Protein AF-A0A7L9BYQ8-F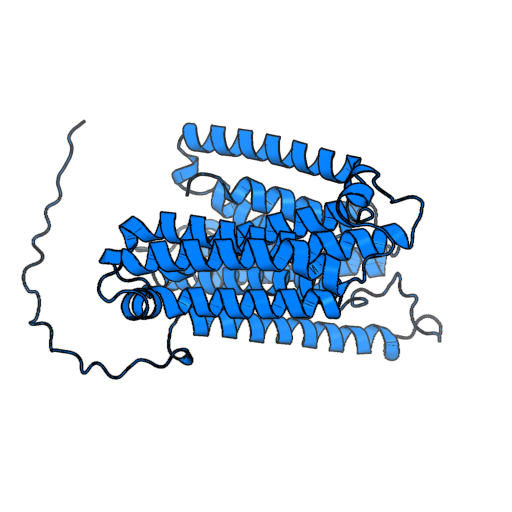1 (afdb_monomer_lite)

pLDDT: mean 87.86, std 13.04, range [32.09, 98.5]

Foldseek 3Di:
DDDDDDDDDPPDDDPPDPPPCPPPDLCNDPLQVLLVVLLVVLVVQLVVLVVLQCCQQPVDDDVNDGDDCLLRLSNDSLLNLLLLLVLLLLVVLVVCLCPPPVVVDPVLVVLLVVLLVVLVVLVVVCVVCPHPVDPVSVVVLLLLVVLLLLVVSLVLCVVSVLADPVCVVCSVVVSVLVSVLLSQLVCLQVLLVQCVVVVVPVVNDDPVSCVLPPPPDDSVRSSCVRNVVSVVVSVVVQQVVQVVAVVRPVRVCSRCVNSVVVSVVLVVLVVVCVVVDPSSSSSVSSSSSSSVLVSQLVVLVVDADPDPQDDLVSCLRRHNVNVCCSSVVSSVVLSVLSSCLRNVQRPNSVPSCCSSNSSVSSSSSSSSSSSVPSDD

Sequence (376 aa):
MTTASIHSPLSGTPAADAASDSPTSLWQIRTVRCWLRSIAWTLGAIGVCLIFYAIDKWWIPFDGETRPTDFRMFKNPTTVPMRIMGIPHFVIAILFLVTSRRMSQWKNRLAFIGLCGASVGLCLLWRRVGGNQNAFAVFLFYFYFLFHGFRDDAYFYKTYGDMPPEAAASHGRVMGVLQGLLLGLLASLFWPAATQISQKRYEIVDPILANFFPADWPFVMRLMSLFLPMMAVALYVLHRMARRVPGGWTGFWRVHRPILAVYLFSLGVVVLALFGGSGAFDIWVLTHFVAWYFFALFLIDRCPPKSPPQGLWAWLRTTRPGFMTLHLGMAAVVAVLMAISVYGFGKSATVLDVVVGKDSFFYWTIVHVTLSFVPR

Structure (mmCIF, N/CA/C/O backbone):
data_AF-A0A7L9BYQ8-F1
#
_entry.id   AF-A0A7L9BYQ8-F1
#
loop_
_atom_site.group_PDB
_atom_site.id
_atom_site.type_symbol
_atom_site.label_atom_id
_atom_site.label_alt_id
_atom_site.label_comp_id
_atom_site.label_asym_id
_atom_site.label_entity_id
_atom_site.label_seq_id
_atom_site.pdbx_PDB_ins_code
_atom_site.Cartn_x
_atom_site.Cartn_y
_atom_site.Cartn_z
_atom_site.occupancy
_atom_site.B_iso_or_equiv
_atom_site.auth_seq_id
_atom_site.auth_comp_id
_atom_site.auth_asym_id
_atom_site.auth_atom_id
_atom_site.pdbx_PDB_model_num
ATOM 1 N N . MET A 1 1 ? -6.003 27.161 34.863 1.00 39.72 1 MET A N 1
ATOM 2 C CA . MET A 1 1 ? -6.776 27.145 33.601 1.00 39.72 1 MET A CA 1
ATOM 3 C C . MET A 1 1 ? -7.912 26.157 33.763 1.00 39.72 1 MET A C 1
ATOM 5 O O . MET A 1 1 ? -7.674 24.979 33.980 1.00 39.72 1 MET A O 1
ATOM 9 N N . THR A 1 2 ? -9.117 26.700 33.798 1.00 32.09 2 THR A N 1
ATOM 10 C CA . THR A 1 2 ? -10.359 26.113 34.299 1.00 32.09 2 THR A CA 1
ATOM 11 C C . THR A 1 2 ? -10.915 25.082 33.315 1.00 32.09 2 THR A C 1
ATOM 13 O O . THR A 1 2 ? -11.180 25.395 32.157 1.00 32.09 2 THR A O 1
ATOM 16 N N . THR A 1 3 ? -11.073 23.840 33.765 1.00 35.81 3 THR A N 1
ATOM 17 C CA . THR A 1 3 ? -11.716 22.749 33.026 1.00 35.81 3 THR A CA 1
ATOM 18 C C . THR A 1 3 ? -13.229 22.954 33.019 1.00 35.81 3 THR A C 1
ATOM 20 O O . THR A 1 3 ? -13.910 22.613 33.983 1.00 35.81 3 THR A O 1
ATOM 23 N N . ALA A 1 4 ? -13.758 23.526 31.938 1.00 33.56 4 ALA A N 1
ATOM 24 C CA . ALA A 1 4 ? -15.195 23.591 31.701 1.00 33.56 4 ALA A CA 1
ATOM 25 C C . ALA A 1 4 ? -15.705 22.207 31.258 1.00 33.56 4 ALA A C 1
ATOM 27 O O . ALA A 1 4 ? -15.499 21.783 30.120 1.00 33.56 4 ALA A O 1
ATOM 28 N N . SER A 1 5 ? -16.340 21.498 32.191 1.00 38.84 5 SER A N 1
ATOM 29 C CA . SER A 1 5 ? -17.136 20.298 31.936 1.00 38.84 5 SER A CA 1
ATOM 30 C C . SER A 1 5 ? -18.458 20.711 31.284 1.00 38.84 5 SER A C 1
ATOM 32 O O . SER A 1 5 ? -19.306 21.326 31.926 1.00 38.84 5 SER A O 1
ATOM 34 N N . ILE A 1 6 ? -18.623 20.413 29.994 1.00 44.56 6 ILE A N 1
ATOM 35 C CA . ILE A 1 6 ? -19.893 20.583 29.282 1.00 44.56 6 ILE A CA 1
ATOM 36 C C . ILE A 1 6 ? -20.654 19.259 29.392 1.00 44.56 6 ILE A C 1
ATOM 38 O O . ILE A 1 6 ? -20.485 18.358 28.570 1.00 44.56 6 ILE A O 1
ATOM 42 N N . HIS A 1 7 ? -21.494 19.141 30.419 1.00 36.62 7 HIS A N 1
ATOM 43 C CA . HIS A 1 7 ? -22.559 18.144 30.462 1.00 36.62 7 HIS A CA 1
ATOM 44 C C . HIS A 1 7 ? -23.731 18.649 29.611 1.00 36.62 7 HIS A C 1
ATOM 46 O O . HIS A 1 7 ? -24.474 19.531 30.028 1.00 36.62 7 HIS A O 1
ATOM 52 N N . SER A 1 8 ? -23.893 18.105 28.403 1.00 41.50 8 SER A N 1
ATOM 53 C CA . SER A 1 8 ? -25.176 18.172 27.692 1.00 41.50 8 SER A CA 1
ATOM 54 C C . SER A 1 8 ? -26.065 17.020 28.168 1.00 41.50 8 SER A C 1
ATOM 56 O O . SER A 1 8 ? -25.631 15.868 28.079 1.00 41.50 8 SER A O 1
ATOM 58 N N . PRO A 1 9 ? -27.287 17.283 28.661 1.00 47.16 9 PRO A N 1
ATOM 59 C CA . PRO A 1 9 ? -28.246 16.233 28.963 1.00 47.16 9 PRO A CA 1
ATOM 60 C C . PRO A 1 9 ? -28.825 15.702 27.645 1.00 47.16 9 PRO A C 1
ATOM 62 O O . PRO A 1 9 ? -29.606 16.374 26.979 1.00 47.16 9 PRO A O 1
ATOM 65 N N . LEU A 1 10 ? -28.422 14.493 27.246 1.00 41.03 10 LEU A N 1
ATOM 66 C CA . LEU A 1 10 ? -29.116 13.722 26.213 1.00 41.03 10 LEU A CA 1
ATOM 67 C C . LEU A 1 10 ? -30.345 13.071 26.863 1.00 41.03 10 LEU A C 1
ATOM 69 O O . LEU A 1 10 ? -30.289 11.931 27.319 1.00 41.03 10 LEU A O 1
ATOM 73 N N . SER A 1 11 ? -31.437 13.825 26.967 1.00 44.88 11 SER A N 1
ATOM 74 C CA . SER A 1 11 ? -32.749 13.297 27.335 1.00 44.88 11 SER A CA 1
ATOM 75 C C . SER A 1 11 ? -33.401 12.631 26.120 1.00 44.88 11 SER A C 1
ATOM 77 O O . SER A 1 11 ? -33.556 13.244 25.067 1.00 44.88 11 SER A O 1
ATOM 79 N N . GLY A 1 12 ? -33.799 11.368 26.288 1.00 42.72 12 GLY A N 1
ATOM 80 C CA . GLY A 1 12 ? -34.633 10.631 25.336 1.00 42.72 12 GLY A CA 1
ATOM 81 C C . GLY A 1 12 ? -33.872 9.604 24.504 1.00 42.72 12 GLY A C 1
ATOM 82 O O . GLY A 1 12 ? -33.643 9.805 23.317 1.00 42.72 12 GLY A O 1
ATOM 83 N N . THR A 1 13 ? -33.507 8.475 25.112 1.00 44.69 13 THR A N 1
ATOM 84 C CA . THR A 1 13 ? -33.212 7.249 24.360 1.00 44.69 13 THR A CA 1
ATOM 85 C C . THR A 1 13 ? -34.561 6.648 23.952 1.00 44.69 13 THR A C 1
ATOM 87 O O . THR A 1 13 ? -35.292 6.206 24.841 1.00 44.69 13 THR A O 1
ATOM 90 N N . PRO A 1 14 ? -34.960 6.659 22.665 1.00 49.88 14 PRO A N 1
ATOM 91 C CA . PRO A 1 14 ? -36.088 5.844 22.234 1.00 49.88 14 PRO A CA 1
ATOM 92 C C . PRO A 1 14 ? -35.770 4.387 22.573 1.00 49.88 14 PRO A C 1
ATOM 94 O O . PRO A 1 14 ? -34.625 3.950 22.417 1.00 49.88 14 PRO A O 1
ATOM 97 N N . ALA A 1 15 ? -36.768 3.676 23.101 1.00 46.34 15 ALA A N 1
ATOM 98 C CA . ALA A 1 15 ? -36.685 2.249 23.365 1.00 46.34 15 ALA A CA 1
ATOM 99 C C . ALA A 1 15 ? -36.069 1.570 22.139 1.00 46.34 15 ALA A C 1
ATOM 101 O O . ALA A 1 15 ? -36.530 1.775 21.018 1.00 46.34 15 ALA A O 1
ATOM 102 N N . ALA A 1 16 ? -34.968 0.852 22.356 1.00 47.41 16 ALA A N 1
ATOM 103 C CA . ALA A 1 16 ? -34.318 0.081 21.320 1.00 47.41 16 ALA A CA 1
ATOM 104 C C . ALA A 1 16 ? -35.306 -0.995 20.872 1.00 47.41 16 ALA A C 1
ATOM 106 O O . ALA A 1 16 ? -35.404 -2.050 21.498 1.00 47.41 16 ALA A O 1
ATOM 107 N N . ASP A 1 17 ? -36.063 -0.696 19.817 1.00 45.03 17 ASP A N 1
ATOM 108 C CA . ASP A 1 17 ? -36.767 -1.701 19.045 1.00 45.03 17 ASP A CA 1
ATOM 109 C C . ASP A 1 17 ? -35.748 -2.795 18.753 1.00 45.03 17 ASP A C 1
ATOM 111 O O . ASP A 1 17 ? -34.677 -2.530 18.194 1.00 45.03 17 ASP A O 1
ATOM 115 N N . ALA A 1 18 ? -36.051 -4.002 19.227 1.00 50.56 18 ALA A N 1
ATOM 116 C CA . ALA A 1 18 ? -35.276 -5.200 18.979 1.00 50.56 18 ALA A CA 1
ATOM 117 C C . ALA A 1 18 ? -35.276 -5.437 17.466 1.00 50.56 18 ALA A C 1
ATOM 119 O O . ALA A 1 18 ? -36.134 -6.132 16.923 1.00 50.56 18 ALA A O 1
ATOM 120 N N . ALA A 1 19 ? -34.352 -4.765 16.778 1.00 50.09 19 ALA A N 1
ATOM 121 C CA . ALA A 1 19 ? -34.143 -4.879 15.355 1.00 50.09 19 ALA A CA 1
ATOM 122 C C . ALA A 1 19 ? -33.961 -6.363 15.067 1.00 50.09 19 ALA A C 1
ATOM 124 O O . ALA A 1 19 ? -33.058 -6.998 15.609 1.00 50.09 19 ALA A O 1
ATOM 125 N N . SER A 1 20 ? -34.870 -6.916 14.269 1.00 49.03 20 SER A N 1
ATOM 126 C CA . SER A 1 20 ? -34.828 -8.306 13.850 1.00 49.03 20 SER A CA 1
ATOM 127 C C . SER A 1 20 ? -33.417 -8.625 13.353 1.00 49.03 20 SER A C 1
ATOM 129 O O . SER A 1 20 ? -32.979 -8.060 12.347 1.00 49.03 20 SER A O 1
ATOM 131 N N . ASP A 1 21 ? -32.721 -9.502 14.076 1.00 61.06 21 ASP A N 1
ATOM 132 C CA . ASP A 1 21 ? -31.341 -9.954 13.864 1.00 61.06 21 ASP A CA 1
ATOM 133 C C . ASP A 1 21 ? -31.213 -10.798 12.578 1.00 61.06 21 ASP A C 1
ATOM 135 O O . ASP A 1 21 ? -30.679 -11.908 12.566 1.00 61.06 21 ASP A O 1
ATOM 139 N N . SER A 1 22 ? -31.726 -10.307 11.447 1.00 68.12 22 SER A N 1
ATOM 140 C CA . SER A 1 22 ? -31.440 -10.927 10.162 1.00 68.12 22 SER A CA 1
ATOM 141 C C . SER A 1 22 ? -29.928 -10.819 9.943 1.00 68.12 22 SER A C 1
ATOM 143 O O . SER A 1 22 ? -29.397 -9.699 9.944 1.00 68.12 22 SER A O 1
ATOM 145 N N . PRO A 1 23 ? -29.201 -11.943 9.804 1.00 74.38 23 PRO A N 1
ATOM 146 C CA . PRO A 1 23 ? -27.755 -11.914 9.698 1.00 74.38 23 PRO A CA 1
ATOM 147 C C . PRO A 1 23 ? -27.372 -11.118 8.454 1.00 74.38 23 PRO A C 1
ATOM 149 O O . PRO A 1 23 ? -27.542 -11.577 7.326 1.00 74.38 23 PRO A O 1
ATOM 152 N N . THR A 1 24 ? -26.845 -9.908 8.658 1.00 82.44 24 THR A N 1
ATOM 153 C CA . THR A 1 24 ? -26.400 -9.055 7.557 1.00 82.44 24 THR A CA 1
ATOM 154 C C . THR A 1 24 ? -25.355 -9.825 6.758 1.00 82.44 24 THR A C 1
ATOM 156 O O . THR A 1 24 ? -24.359 -10.297 7.331 1.00 82.44 24 THR A O 1
ATOM 159 N N . SER A 1 25 ? -25.595 -9.976 5.455 1.00 91.06 25 SER A N 1
ATOM 160 C CA . SER A 1 25 ? -24.690 -10.679 4.546 1.00 91.06 25 SER A CA 1
ATOM 161 C C . SER A 1 25 ? -23.298 -10.045 4.598 1.00 91.06 25 SER A C 1
ATOM 163 O O . SER A 1 25 ? -23.179 -8.822 4.684 1.00 91.06 25 SER A O 1
ATOM 165 N N . LEU A 1 26 ? -22.232 -10.853 4.526 1.00 89.69 26 LEU A N 1
ATOM 166 C CA . LEU A 1 26 ? -20.844 -10.361 4.530 1.00 89.69 26 LEU A CA 1
ATOM 167 C C . LEU A 1 26 ? -20.625 -9.277 3.460 1.00 89.69 26 LEU A C 1
ATOM 169 O O . LEU A 1 26 ? -19.950 -8.280 3.705 1.00 89.69 26 LEU A O 1
ATOM 173 N N . TRP A 1 27 ? -21.270 -9.442 2.304 1.00 92.00 27 TRP A N 1
ATOM 174 C CA . TRP A 1 27 ? -21.201 -8.536 1.157 1.00 92.00 27 TRP A CA 1
ATOM 175 C C . TRP A 1 27 ? -21.936 -7.210 1.364 1.00 92.00 27 TRP A C 1
ATOM 177 O O . TRP A 1 27 ? -21.742 -6.279 0.590 1.00 92.00 27 TRP A O 1
ATOM 187 N N . GLN A 1 28 ? -22.786 -7.105 2.387 1.00 92.56 28 GLN A N 1
ATOM 188 C CA . GLN A 1 28 ? -23.480 -5.865 2.741 1.00 92.56 28 GLN A CA 1
ATOM 189 C C . GLN A 1 28 ? -22.678 -5.019 3.740 1.00 92.56 28 GLN A C 1
ATOM 191 O O . GLN A 1 28 ? -22.931 -3.817 3.853 1.00 92.56 28 GLN A O 1
ATOM 196 N N . ILE A 1 29 ? -21.681 -5.612 4.411 1.00 94.06 29 ILE A N 1
ATOM 197 C CA . ILE A 1 29 ? -20.845 -4.933 5.407 1.00 94.06 29 ILE A CA 1
ATOM 198 C C . ILE A 1 29 ? -19.969 -3.873 4.733 1.00 94.06 29 ILE A C 1
ATOM 200 O O . ILE A 1 29 ? -19.334 -4.127 3.705 1.00 94.06 29 ILE A O 1
ATOM 204 N N . ARG A 1 30 ? -19.922 -2.670 5.314 1.00 95.00 30 ARG A N 1
ATOM 205 C CA . ARG A 1 30 ? -19.320 -1.490 4.683 1.00 95.00 30 ARG A CA 1
ATOM 206 C C . ARG A 1 30 ? -17.829 -1.675 4.413 1.00 95.00 30 ARG A C 1
ATOM 208 O O . ARG A 1 30 ? -17.403 -1.395 3.297 1.00 95.00 30 ARG A O 1
ATOM 215 N N . THR A 1 31 ? -17.059 -2.194 5.367 1.00 95.56 31 THR A N 1
ATOM 216 C CA . THR A 1 31 ? -15.628 -2.498 5.207 1.00 95.56 31 THR A CA 1
ATOM 217 C C . THR A 1 31 ? -15.372 -3.392 3.998 1.00 95.56 31 THR A C 1
ATOM 219 O O . THR A 1 31 ? -14.541 -3.055 3.158 1.00 95.56 31 THR A O 1
ATOM 222 N N . VAL A 1 32 ? -16.123 -4.491 3.869 1.00 95.94 32 VAL A N 1
ATOM 223 C CA . VAL A 1 32 ? -15.964 -5.451 2.765 1.00 95.94 32 VAL A CA 1
ATOM 224 C C . VAL A 1 32 ? -16.367 -4.813 1.435 1.00 95.94 32 VAL A C 1
ATOM 226 O O . VAL A 1 32 ? -15.634 -4.916 0.455 1.00 95.94 32 VAL A O 1
ATOM 229 N N . ARG A 1 33 ? -17.487 -4.080 1.397 1.00 96.31 33 ARG A N 1
ATOM 230 C CA . ARG A 1 33 ? -17.941 -3.360 0.194 1.00 96.31 33 ARG A CA 1
ATOM 231 C C . ARG A 1 33 ? -16.940 -2.317 -0.279 1.00 96.31 33 ARG A C 1
ATOM 233 O O . ARG A 1 33 ? -16.681 -2.227 -1.476 1.00 96.31 33 ARG A O 1
ATOM 240 N N . CYS A 1 34 ? -16.394 -1.523 0.639 1.00 96.19 34 CYS A N 1
ATOM 241 C CA . CYS A 1 34 ? -15.381 -0.525 0.316 1.00 96.19 34 CYS A CA 1
ATOM 242 C C . CYS A 1 34 ? -14.108 -1.194 -0.207 1.00 96.19 34 CYS A C 1
ATOM 244 O O . CYS A 1 34 ? -13.569 -0.737 -1.208 1.00 96.19 34 CYS A O 1
ATOM 246 N N . TRP A 1 35 ? -13.671 -2.299 0.403 1.00 95.62 35 TRP A N 1
ATOM 247 C CA . TRP A 1 35 ? -12.512 -3.057 -0.070 1.00 95.62 35 TRP A CA 1
ATOM 248 C C . TRP A 1 35 ? -12.723 -3.627 -1.484 1.00 95.62 35 TRP A C 1
ATOM 250 O O . TRP A 1 35 ? -11.902 -3.396 -2.370 1.00 95.62 35 TRP A O 1
ATOM 260 N N . LEU A 1 36 ? -13.865 -4.276 -1.744 1.00 95.81 36 LEU A N 1
ATOM 261 C CA . LEU A 1 36 ? -14.210 -4.801 -3.075 1.00 95.81 36 LEU A CA 1
ATOM 262 C C . LEU A 1 36 ? -14.320 -3.697 -4.124 1.00 95.81 36 LEU A C 1
ATOM 264 O O . LEU A 1 36 ? -13.863 -3.862 -5.254 1.00 95.81 36 LEU A O 1
ATOM 268 N N . ARG A 1 37 ? -14.896 -2.551 -3.749 1.00 97.19 37 ARG A N 1
ATOM 269 C CA . ARG A 1 37 ? -14.927 -1.368 -4.608 1.00 97.19 37 ARG A CA 1
ATOM 270 C C . ARG A 1 37 ? -13.507 -0.939 -4.974 1.00 97.19 37 ARG A C 1
ATOM 272 O O . ARG A 1 37 ? -13.258 -0.658 -6.141 1.00 97.19 37 ARG A O 1
ATOM 279 N N . SER A 1 38 ? -12.577 -0.920 -4.022 1.00 97.00 38 SER A N 1
ATOM 280 C CA . SER A 1 38 ? -11.180 -0.566 -4.293 1.00 97.00 38 SER A CA 1
ATOM 281 C C . SER A 1 38 ? -10.503 -1.536 -5.257 1.00 97.00 38 SER A C 1
ATOM 283 O O . SER A 1 38 ? -9.811 -1.089 -6.171 1.00 97.00 38 SER A O 1
ATOM 285 N N . ILE A 1 39 ? -10.754 -2.841 -5.117 1.00 95.94 39 ILE A N 1
ATOM 286 C CA . ILE A 1 39 ? -10.282 -3.860 -6.067 1.00 95.94 39 ILE A CA 1
ATOM 287 C C . ILE A 1 39 ? -10.861 -3.611 -7.463 1.00 95.94 39 ILE A C 1
ATOM 289 O O . ILE A 1 39 ? -10.112 -3.558 -8.434 1.00 95.94 39 ILE A O 1
ATOM 293 N N . ALA A 1 40 ? -12.173 -3.393 -7.580 1.00 97.38 40 ALA A N 1
ATOM 294 C CA . ALA A 1 40 ? -12.819 -3.160 -8.871 1.00 97.38 40 ALA A CA 1
ATOM 295 C C . ALA A 1 40 ? -12.247 -1.924 -9.590 1.00 97.38 40 ALA A C 1
ATOM 297 O O . ALA A 1 40 ? -11.917 -1.990 -10.773 1.00 97.38 40 ALA A O 1
ATOM 298 N N . TRP A 1 41 ? -12.059 -0.814 -8.870 1.00 98.25 41 TRP A N 1
ATOM 299 C CA . TRP A 1 41 ? -11.451 0.402 -9.423 1.00 98.25 41 TRP A CA 1
ATOM 300 C C . TRP A 1 41 ? -9.965 0.228 -9.756 1.00 98.25 41 TRP A C 1
ATOM 302 O O . TRP A 1 41 ? -9.493 0.789 -10.743 1.00 98.25 41 TRP A O 1
ATOM 312 N N . THR A 1 42 ? -9.242 -0.588 -8.989 1.00 97.38 42 THR A N 1
ATOM 313 C CA . THR A 1 42 ? -7.852 -0.965 -9.283 1.00 97.38 42 THR A CA 1
ATOM 314 C C . THR A 1 42 ? -7.752 -1.730 -10.598 1.00 97.38 42 THR A C 1
ATOM 316 O O . THR A 1 42 ? -6.980 -1.348 -11.476 1.00 97.38 42 THR A O 1
ATOM 319 N N . LEU A 1 43 ? -8.576 -2.767 -10.770 1.00 96.88 43 LEU A N 1
ATOM 320 C CA . LEU A 1 43 ? -8.632 -3.542 -12.010 1.00 96.88 43 LEU A CA 1
ATOM 321 C C . LEU A 1 43 ? -9.082 -2.675 -13.193 1.00 96.88 43 LEU A C 1
ATOM 323 O O . LEU A 1 43 ? -8.521 -2.796 -14.278 1.00 96.88 43 LEU A O 1
ATOM 327 N N . GLY A 1 44 ? -10.024 -1.752 -12.976 1.00 98.12 44 GLY A N 1
ATOM 328 C CA . GLY A 1 44 ? -10.433 -0.770 -13.981 1.00 98.12 44 GLY A CA 1
ATOM 329 C C . GLY A 1 44 ? -9.282 0.133 -14.435 1.00 98.12 44 GLY A C 1
ATOM 330 O O . GLY A 1 44 ? -9.053 0.277 -15.634 1.00 98.12 44 GLY A O 1
ATOM 331 N N . ALA A 1 45 ? -8.505 0.689 -13.499 1.00 97.88 45 ALA A N 1
ATOM 332 C CA . ALA A 1 45 ? -7.349 1.531 -13.817 1.00 97.88 45 ALA A CA 1
ATOM 333 C C . ALA A 1 45 ? -6.257 0.766 -14.590 1.00 97.88 45 ALA A C 1
ATOM 335 O O . ALA A 1 45 ? -5.671 1.302 -15.535 1.00 97.88 45 ALA A O 1
ATOM 336 N N . ILE A 1 46 ? -6.018 -0.498 -14.227 1.00 97.44 46 ILE A N 1
ATOM 337 C CA . ILE A 1 46 ? -5.104 -1.393 -14.953 1.00 97.44 46 ILE A CA 1
ATOM 338 C C . ILE A 1 46 ? -5.638 -1.685 -16.356 1.00 97.44 46 ILE A C 1
ATOM 340 O O . ILE A 1 46 ? -4.877 -1.605 -17.315 1.00 97.44 46 ILE A O 1
ATOM 344 N N . GLY A 1 47 ? -6.937 -1.967 -16.493 1.00 97.94 47 GLY A N 1
ATOM 345 C CA . GLY A 1 47 ? -7.588 -2.193 -17.784 1.00 97.94 47 GLY A CA 1
ATOM 346 C C . GLY A 1 47 ? -7.443 -0.997 -18.726 1.00 97.94 47 GLY A C 1
ATOM 347 O O . GLY A 1 47 ? -7.062 -1.168 -19.880 1.00 97.94 47 GLY A O 1
ATOM 348 N N . VAL A 1 48 ? -7.633 0.225 -18.218 1.00 97.69 48 VAL A N 1
ATOM 349 C CA . VAL A 1 48 ? -7.389 1.459 -18.984 1.00 97.69 48 VAL A CA 1
ATOM 350 C C . VAL A 1 48 ? -5.925 1.559 -19.425 1.00 97.69 48 VAL A C 1
ATOM 352 O O . VAL A 1 48 ? -5.648 1.826 -20.593 1.00 97.69 48 VAL A O 1
ATOM 355 N N . CYS A 1 49 ? -4.969 1.288 -18.533 1.00 97.38 49 CYS A N 1
ATOM 356 C CA . CYS A 1 49 ? -3.547 1.305 -18.890 1.00 97.38 49 CYS A CA 1
ATOM 357 C C . CYS A 1 49 ? -3.162 0.188 -19.872 1.00 97.38 49 CYS A C 1
ATOM 359 O O . CYS A 1 49 ? -2.258 0.381 -20.680 1.00 97.38 49 CYS A O 1
ATOM 361 N N . LEU A 1 50 ? -3.847 -0.957 -19.837 1.00 97.00 50 LEU A N 1
ATOM 362 C CA . LEU A 1 50 ? -3.670 -2.047 -20.795 1.00 97.00 50 LEU A CA 1
ATOM 363 C C . LEU A 1 50 ? -4.172 -1.655 -22.193 1.00 97.00 50 LEU A C 1
ATOM 365 O O . LEU A 1 50 ? -3.512 -1.964 -23.183 1.00 97.00 50 LEU A O 1
ATOM 369 N N . ILE A 1 51 ? -5.290 -0.926 -22.278 1.00 97.00 51 ILE A N 1
ATOM 370 C CA . ILE A 1 51 ? -5.777 -0.348 -23.540 1.00 97.00 51 ILE A CA 1
ATOM 371 C C . ILE A 1 51 ? -4.747 0.646 -24.089 1.00 97.00 51 ILE A C 1
ATOM 373 O O . ILE A 1 51 ? -4.365 0.558 -25.253 1.00 97.00 51 ILE A O 1
ATOM 377 N N . PHE A 1 52 ? -4.225 1.547 -23.254 1.00 95.44 52 PHE A N 1
ATOM 378 C CA . PHE A 1 52 ? -3.185 2.479 -23.699 1.00 95.44 52 PHE A CA 1
ATOM 379 C C . PHE A 1 52 ? -1.869 1.786 -24.066 1.00 95.44 52 PHE A C 1
ATOM 381 O O . PHE A 1 52 ? -1.212 2.218 -25.007 1.00 95.44 52 PHE A O 1
ATOM 388 N N . TYR A 1 53 ? -1.504 0.689 -23.398 1.00 94.44 53 TYR A N 1
ATOM 389 C CA . TYR A 1 53 ? -0.380 -0.155 -23.810 1.00 94.44 53 TYR A CA 1
ATOM 390 C C . TYR A 1 53 ? -0.585 -0.732 -25.212 1.00 94.44 53 TYR A C 1
ATOM 392 O O . TYR A 1 53 ? 0.344 -0.711 -26.018 1.00 94.44 53 TYR A O 1
ATOM 400 N N . ALA A 1 54 ? -1.789 -1.226 -25.511 1.00 94.44 54 ALA A N 1
ATOM 401 C CA . ALA A 1 54 ? -2.132 -1.741 -26.832 1.00 94.44 54 ALA A CA 1
ATOM 402 C C . ALA A 1 54 ? -1.997 -0.654 -27.911 1.00 94.44 54 ALA A C 1
ATOM 404 O O . ALA A 1 54 ? -1.355 -0.882 -28.936 1.00 94.44 54 ALA A O 1
ATOM 405 N N . ILE A 1 55 ? -2.527 0.545 -27.644 1.00 92.81 55 ILE A N 1
ATOM 406 C CA . ILE A 1 55 ? -2.431 1.700 -28.549 1.00 92.81 55 ILE A CA 1
ATOM 407 C C . ILE A 1 55 ? -0.963 2.106 -28.761 1.00 92.81 55 ILE A C 1
ATOM 409 O O . ILE A 1 55 ? -0.506 2.192 -29.898 1.00 92.81 55 ILE A O 1
ATOM 413 N N . ASP A 1 56 ? -0.199 2.295 -27.683 1.00 89.44 56 ASP A N 1
ATOM 414 C CA . ASP A 1 56 ? 1.211 2.719 -27.727 1.00 89.44 56 ASP A CA 1
ATOM 415 C C . ASP A 1 56 ? 2.117 1.676 -28.409 1.00 89.44 56 ASP A C 1
ATOM 417 O O . ASP A 1 56 ? 3.122 2.020 -29.024 1.00 89.44 56 ASP A O 1
ATOM 421 N N . LYS A 1 57 ? 1.762 0.386 -28.336 1.00 89.50 57 LYS A N 1
ATOM 422 C CA . LYS A 1 57 ? 2.528 -0.698 -28.965 1.00 89.50 57 LYS A CA 1
ATOM 423 C C . LYS A 1 57 ? 2.196 -0.910 -30.441 1.00 89.50 57 LYS A C 1
ATOM 425 O O . LYS A 1 57 ? 3.107 -1.231 -31.201 1.00 89.50 57 LYS A O 1
ATOM 430 N N . TRP A 1 58 ? 0.922 -0.819 -30.819 1.00 89.38 58 TRP A N 1
ATOM 431 C CA . TRP A 1 58 ? 0.458 -1.273 -32.135 1.00 89.38 58 TRP A CA 1
ATOM 432 C C . TRP A 1 58 ? -0.065 -0.165 -33.044 1.00 89.38 58 TRP A C 1
ATOM 434 O O . TRP A 1 58 ? -0.107 -0.373 -34.251 1.00 89.38 58 TRP A O 1
ATOM 444 N N . TRP A 1 59 ? -0.500 0.975 -32.505 1.00 87.38 59 TRP A N 1
ATOM 445 C CA . TRP A 1 59 ? -1.190 2.012 -33.286 1.00 87.38 59 TRP A CA 1
ATOM 446 C C . TRP A 1 59 ? -0.391 3.298 -33.456 1.00 87.38 59 TRP A C 1
ATOM 448 O O . TRP A 1 59 ? -0.729 4.106 -34.315 1.00 87.38 59 TRP A O 1
ATOM 458 N N . ILE A 1 60 ? 0.661 3.500 -32.663 1.00 83.19 60 ILE A N 1
ATOM 459 C CA . ILE A 1 60 ? 1.539 4.660 -32.791 1.00 83.19 60 ILE A CA 1
ATOM 460 C C . ILE A 1 60 ? 2.835 4.204 -33.479 1.00 83.19 60 ILE A C 1
ATOM 462 O O . ILE A 1 60 ? 3.726 3.687 -32.797 1.00 83.19 60 ILE A O 1
ATOM 466 N N . PRO A 1 61 ? 2.947 4.339 -34.816 1.00 74.50 61 PRO A N 1
ATOM 467 C CA . PRO A 1 61 ? 4.162 3.970 -35.532 1.00 74.50 61 PRO A CA 1
ATOM 468 C C . PRO A 1 61 ? 5.337 4.848 -35.089 1.00 74.50 61 PRO A C 1
ATOM 470 O O . 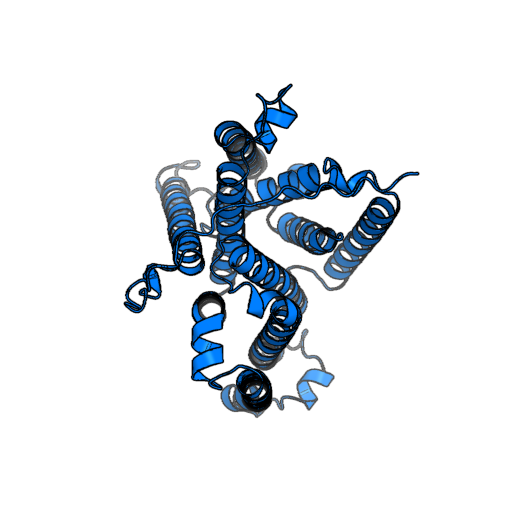PRO A 1 61 ? 5.171 6.027 -34.766 1.00 74.50 61 PRO A O 1
ATOM 473 N N . PHE A 1 62 ? 6.532 4.266 -35.077 1.00 76.06 62 PHE A N 1
ATOM 474 C CA . PHE A 1 62 ? 7.789 4.970 -34.854 1.00 76.06 62 PHE A CA 1
ATOM 475 C C . PHE A 1 62 ? 8.699 4.646 -36.037 1.00 76.06 62 PHE A C 1
ATOM 477 O O . PHE A 1 62 ? 9.175 3.521 -36.144 1.00 76.06 62 PHE A O 1
ATOM 484 N N . ASP A 1 63 ? 8.841 5.587 -36.972 1.00 78.81 63 ASP A N 1
ATOM 485 C CA . ASP A 1 63 ? 9.618 5.421 -38.212 1.00 78.81 63 ASP A CA 1
ATOM 486 C C . ASP A 1 63 ? 9.259 4.164 -39.031 1.00 78.81 63 ASP A C 1
ATOM 488 O O . ASP A 1 63 ? 10.107 3.527 -39.645 1.00 78.81 63 ASP A O 1
ATOM 492 N N . GLY A 1 64 ? 7.974 3.789 -39.042 1.00 75.62 64 GLY A N 1
ATOM 493 C CA . GLY A 1 64 ? 7.487 2.592 -39.741 1.00 75.62 64 GLY A CA 1
ATOM 494 C C . GLY A 1 64 ? 7.669 1.277 -38.970 1.00 75.62 64 GLY A C 1
ATOM 495 O O . GLY A 1 64 ? 7.187 0.243 -39.427 1.00 75.62 64 GLY A O 1
ATOM 496 N N . GLU A 1 65 ? 8.272 1.312 -37.780 1.00 80.44 65 GLU A N 1
ATOM 497 C CA . GLU A 1 65 ? 8.462 0.160 -36.897 1.00 80.44 65 GLU A CA 1
ATOM 498 C C . GLU A 1 65 ? 7.686 0.289 -35.573 1.00 80.44 65 GLU A C 1
ATOM 500 O O . GLU A 1 65 ? 7.112 1.328 -35.222 1.00 80.44 65 GLU A O 1
ATOM 505 N N . THR A 1 66 ? 7.656 -0.804 -34.801 1.00 79.56 66 THR A N 1
ATOM 506 C CA . THR A 1 66 ? 7.127 -0.779 -33.434 1.00 79.56 66 THR A CA 1
ATOM 507 C C . THR A 1 66 ? 8.021 0.070 -32.537 1.00 79.56 66 THR A C 1
ATOM 509 O O . THR A 1 66 ? 9.210 -0.219 -32.397 1.00 79.56 66 THR A O 1
ATOM 512 N N . ARG A 1 67 ? 7.434 1.053 -31.845 1.00 81.31 67 ARG A N 1
ATOM 513 C CA . ARG A 1 67 ? 8.147 1.946 -30.923 1.00 81.31 67 ARG A CA 1
ATOM 514 C C . ARG A 1 67 ? 9.047 1.170 -29.942 1.00 81.31 67 ARG A C 1
ATOM 516 O O . ARG A 1 67 ? 8.571 0.218 -29.306 1.00 81.31 67 ARG A O 1
ATOM 523 N N . PRO A 1 68 ? 10.316 1.564 -29.728 1.00 84.62 68 PRO A N 1
ATOM 524 C CA . PRO A 1 68 ? 11.179 0.907 -28.747 1.00 84.62 68 PRO A CA 1
ATOM 525 C C . PRO A 1 68 ? 10.559 0.919 -27.343 1.00 84.62 68 PRO A C 1
ATOM 527 O O . PRO A 1 68 ? 9.825 1.835 -26.977 1.00 84.62 68 PRO A O 1
ATOM 530 N N . THR A 1 69 ? 10.828 -0.104 -26.528 1.00 84.00 69 THR A N 1
ATOM 531 C CA . THR A 1 69 ? 10.254 -0.235 -25.167 1.00 84.00 69 THR A CA 1
ATOM 532 C C . THR A 1 69 ? 10.574 0.935 -24.244 1.00 84.00 69 THR A C 1
ATOM 534 O O . THR A 1 69 ? 9.849 1.178 -23.281 1.00 84.00 69 THR A O 1
ATOM 537 N N . ASP A 1 70 ? 11.663 1.641 -24.521 1.00 82.12 70 ASP A N 1
ATOM 538 C CA . ASP A 1 70 ? 12.149 2.749 -23.705 1.00 82.12 70 ASP A CA 1
ATOM 539 C C . ASP A 1 70 ? 11.310 4.016 -23.856 1.00 82.12 70 ASP A C 1
ATOM 541 O O . ASP A 1 70 ? 11.228 4.797 -22.916 1.00 82.12 70 ASP A O 1
ATOM 545 N N . PHE A 1 71 ? 10.621 4.159 -24.987 1.00 84.44 71 PHE A N 1
ATOM 546 C CA . PHE A 1 71 ? 9.724 5.276 -25.277 1.00 84.44 71 PHE A CA 1
ATOM 547 C C . PHE A 1 71 ? 8.255 4.901 -25.067 1.00 84.44 71 PHE A C 1
ATOM 549 O O . PHE A 1 71 ? 7.369 5.586 -25.560 1.00 84.44 71 PHE A O 1
ATOM 556 N N . ARG A 1 72 ? 7.974 3.802 -24.353 1.00 88.62 72 ARG A N 1
ATOM 557 C CA . ARG A 1 72 ? 6.607 3.339 -24.081 1.00 88.62 72 ARG A CA 1
ATOM 558 C C . ARG A 1 72 ? 6.210 3.593 -22.638 1.00 88.62 72 ARG A C 1
ATOM 560 O O . ARG A 1 72 ? 6.685 2.909 -21.723 1.00 88.62 72 ARG A O 1
ATOM 567 N N . MET A 1 73 ? 5.308 4.551 -22.423 1.00 90.81 73 MET A N 1
ATOM 568 C CA . MET A 1 73 ? 4.847 4.917 -21.079 1.00 90.81 73 MET A CA 1
ATOM 569 C C . MET A 1 73 ? 4.129 3.739 -20.420 1.00 90.81 73 MET A C 1
ATOM 571 O O . MET A 1 73 ? 4.387 3.425 -19.258 1.00 90.81 73 MET A O 1
ATOM 575 N N . PHE A 1 74 ? 3.286 3.042 -21.185 1.00 92.62 74 PHE A N 1
ATOM 576 C CA . PHE A 1 74 ? 2.387 1.998 -20.692 1.00 92.62 74 PHE A CA 1
ATOM 577 C C . PHE A 1 74 ? 2.991 0.590 -20.714 1.00 92.62 74 PHE A C 1
ATOM 579 O O . PHE A 1 74 ? 2.267 -0.391 -20.586 1.00 92.62 74 PHE A O 1
ATOM 586 N N . LYS A 1 75 ? 4.323 0.456 -20.817 1.00 90.00 75 LYS A N 1
ATOM 587 C CA . LYS A 1 75 ? 5.016 -0.847 -20.920 1.00 90.00 75 LYS A CA 1
ATOM 588 C C . LYS A 1 75 ? 4.687 -1.850 -19.809 1.00 90.00 75 LYS A C 1
ATOM 590 O O . LYS A 1 75 ? 4.847 -3.049 -20.015 1.00 90.00 75 LYS A O 1
ATOM 595 N N . ASN A 1 76 ? 4.261 -1.365 -18.642 1.00 92.31 76 ASN A N 1
ATOM 596 C CA . ASN A 1 76 ? 3.727 -2.191 -17.571 1.00 92.31 76 ASN A CA 1
ATOM 597 C C . ASN A 1 76 ? 2.382 -1.606 -17.081 1.00 92.31 76 ASN A C 1
ATOM 599 O O . ASN A 1 76 ? 2.388 -0.576 -16.392 1.00 92.31 76 ASN A O 1
ATOM 603 N N . PRO A 1 77 ? 1.245 -2.254 -17.400 1.00 94.12 77 PRO A N 1
ATOM 604 C CA . PRO A 1 77 ? -0.085 -1.740 -17.089 1.00 94.12 77 PRO A CA 1
ATOM 605 C C . PRO A 1 77 ? -0.438 -1.795 -15.596 1.00 94.12 77 PRO A C 1
ATOM 607 O O . PRO A 1 77 ? -1.422 -1.177 -15.206 1.00 94.12 77 PRO A O 1
ATOM 610 N N . THR A 1 78 ? 0.346 -2.472 -14.746 1.00 94.75 78 THR A N 1
ATOM 611 C CA . THR A 1 78 ? 0.156 -2.447 -13.284 1.00 94.75 78 THR A CA 1
ATOM 612 C C . THR A 1 78 ? 0.978 -1.341 -12.623 1.00 94.75 78 THR A C 1
ATOM 614 O O . THR A 1 78 ? 0.469 -0.610 -11.775 1.00 94.75 78 THR A O 1
ATOM 617 N N . THR A 1 79 ? 2.224 -1.133 -13.061 1.00 94.88 79 THR A N 1
ATOM 618 C CA . THR A 1 79 ? 3.130 -0.140 -12.453 1.00 94.88 79 THR A CA 1
ATOM 619 C C . THR A 1 79 ? 2.747 1.308 -12.784 1.00 94.88 79 THR A C 1
ATOM 621 O O . THR A 1 79 ? 2.971 2.217 -11.984 1.00 94.88 79 THR A O 1
ATOM 624 N N . VAL A 1 80 ? 2.216 1.570 -13.981 1.00 96.06 80 VAL A N 1
ATOM 625 C CA . VAL A 1 80 ? 1.833 2.932 -14.400 1.00 96.06 80 VAL A CA 1
ATOM 626 C C . VAL A 1 80 ? 0.701 3.515 -13.551 1.00 96.06 80 VAL A C 1
ATOM 628 O O . VAL A 1 80 ? 0.933 4.562 -12.943 1.00 96.06 80 VAL A O 1
ATOM 631 N N . PRO A 1 81 ? -0.473 2.867 -13.422 1.00 97.62 81 PRO A N 1
ATOM 632 C CA . PRO A 1 81 ? -1.546 3.407 -12.593 1.00 97.62 81 PRO A CA 1
ATOM 633 C C . PRO A 1 81 ? -1.152 3.447 -11.112 1.00 97.62 81 PRO A C 1
ATOM 635 O O . PRO A 1 81 ? -1.510 4.393 -10.415 1.00 97.62 81 PRO A O 1
ATOM 638 N N . MET A 1 82 ? -0.336 2.494 -10.642 1.00 97.00 82 MET A N 1
ATOM 639 C CA . MET A 1 82 ? 0.236 2.531 -9.292 1.00 97.00 82 MET A CA 1
ATOM 640 C C . MET A 1 82 ? 1.017 3.827 -9.031 1.00 97.00 82 MET A C 1
ATOM 642 O O . MET A 1 82 ? 0.835 4.436 -7.982 1.00 97.00 82 MET A O 1
ATOM 646 N N . ARG A 1 83 ? 1.851 4.288 -9.973 1.00 96.69 83 ARG A N 1
ATOM 647 C CA . ARG A 1 83 ? 2.601 5.550 -9.827 1.00 96.69 83 ARG A CA 1
ATOM 648 C C . ARG A 1 83 ? 1.708 6.780 -9.965 1.00 96.69 83 ARG A C 1
ATOM 650 O O . ARG A 1 83 ? 1.822 7.690 -9.145 1.00 96.69 83 ARG A O 1
ATOM 657 N N . ILE A 1 84 ? 0.801 6.774 -10.946 1.00 97.44 84 ILE A N 1
ATOM 658 C CA . ILE A 1 84 ? -0.156 7.867 -11.185 1.00 97.44 84 ILE A CA 1
ATOM 659 C C . ILE A 1 84 ? -1.033 8.114 -9.955 1.00 97.44 84 ILE A C 1
ATOM 661 O O . ILE A 1 84 ? -1.309 9.265 -9.652 1.00 97.44 84 ILE A O 1
ATOM 665 N N . MET A 1 85 ? -1.434 7.070 -9.226 1.00 97.56 85 MET A N 1
ATOM 666 C CA . MET A 1 85 ? -2.263 7.201 -8.018 1.00 97.56 85 MET A CA 1
ATOM 667 C C . MET A 1 85 ? -1.435 7.311 -6.729 1.00 97.56 85 MET A C 1
ATOM 669 O O . MET A 1 85 ? -1.792 8.055 -5.814 1.00 97.56 85 MET A O 1
ATOM 673 N N . GLY A 1 86 ? -0.309 6.600 -6.656 1.00 97.06 86 GLY A N 1
ATOM 674 C CA . GLY A 1 86 ? 0.528 6.516 -5.461 1.00 97.06 86 GLY A CA 1
ATOM 675 C C . GLY A 1 86 ? 1.308 7.789 -5.162 1.00 97.06 86 GLY A C 1
ATOM 676 O O . GLY A 1 86 ? 1.309 8.243 -4.022 1.00 97.06 86 GLY A O 1
ATOM 677 N N . ILE A 1 87 ? 1.917 8.424 -6.170 1.00 97.19 87 ILE A N 1
ATOM 678 C CA . ILE A 1 87 ? 2.673 9.669 -5.953 1.00 97.19 87 ILE A CA 1
ATOM 679 C C . ILE A 1 87 ? 1.762 10.789 -5.416 1.00 97.19 87 ILE A C 1
ATOM 681 O O . ILE A 1 87 ? 2.108 11.380 -4.388 1.00 97.19 87 ILE A O 1
ATOM 685 N N . PRO A 1 88 ? 0.573 11.054 -5.999 1.00 97.75 88 PRO A N 1
ATOM 686 C CA . PRO A 1 88 ? -0.375 11.995 -5.412 1.00 97.75 88 PRO A CA 1
ATOM 687 C C . PRO A 1 88 ? -0.782 11.636 -3.986 1.00 97.75 88 PRO A C 1
ATOM 689 O O . PRO A 1 88 ? -0.854 12.524 -3.140 1.00 97.75 88 PRO A O 1
ATOM 692 N N . HIS A 1 89 ? -1.032 10.352 -3.707 1.00 97.94 89 HIS A N 1
ATOM 693 C CA . HIS A 1 89 ? -1.352 9.874 -2.360 1.00 97.94 89 HIS A CA 1
ATOM 694 C C . HIS A 1 89 ? -0.243 10.236 -1.363 1.00 97.94 89 HIS A C 1
ATOM 696 O O . HIS A 1 89 ? -0.528 10.818 -0.317 1.00 97.94 89 HIS A O 1
ATOM 702 N N . PHE A 1 90 ? 1.026 10.001 -1.709 1.00 97.50 90 PHE A N 1
ATOM 703 C CA . PHE A 1 90 ? 2.163 10.347 -0.852 1.00 97.50 90 PHE A CA 1
ATOM 704 C C . PHE A 1 90 ? 2.263 11.850 -0.592 1.00 97.50 90 PHE A C 1
ATOM 706 O O . PHE A 1 90 ? 2.360 12.270 0.565 1.00 97.50 90 PHE A O 1
ATOM 713 N N . VAL A 1 91 ? 2.193 12.659 -1.653 1.00 97.56 91 VAL A N 1
ATOM 714 C CA . VAL A 1 91 ? 2.284 14.123 -1.567 1.00 97.56 91 VAL A CA 1
ATOM 715 C C . VAL A 1 91 ? 1.144 14.679 -0.717 1.00 97.56 91 VAL A C 1
ATOM 717 O O . VAL A 1 91 ? 1.384 15.427 0.231 1.00 97.56 91 VAL A O 1
ATOM 720 N N . ILE A 1 92 ? -0.097 14.279 -0.997 1.00 97.69 92 ILE A N 1
ATOM 721 C CA . ILE A 1 92 ? -1.281 14.770 -0.282 1.00 97.69 92 ILE A CA 1
ATOM 722 C C . ILE A 1 92 ? -1.263 14.317 1.177 1.00 97.69 92 ILE A C 1
ATOM 724 O O . ILE A 1 92 ? -1.551 15.126 2.058 1.00 97.69 92 ILE A O 1
ATOM 728 N N . ALA A 1 93 ? -0.879 13.069 1.459 1.00 95.94 93 ALA A N 1
ATOM 729 C CA . ALA A 1 93 ? -0.760 12.575 2.828 1.00 95.94 93 ALA A CA 1
ATOM 730 C C . ALA A 1 93 ? 0.253 13.396 3.640 1.00 95.94 93 ALA A C 1
ATOM 732 O O . ALA A 1 93 ? -0.055 13.804 4.762 1.00 95.94 93 ALA A O 1
ATOM 733 N N . ILE A 1 94 ? 1.425 13.700 3.066 1.00 96.75 94 ILE A N 1
ATOM 734 C CA . ILE A 1 94 ? 2.437 14.552 3.708 1.00 96.75 94 ILE A CA 1
ATOM 735 C C . ILE A 1 94 ? 1.888 15.966 3.918 1.00 96.75 94 ILE A C 1
ATOM 737 O O . ILE A 1 94 ? 1.954 16.476 5.036 1.00 96.75 94 ILE A O 1
ATOM 741 N N . LEU A 1 95 ? 1.284 16.583 2.896 1.00 96.81 95 LEU A N 1
ATOM 742 C CA . LEU A 1 95 ? 0.696 17.922 3.009 1.00 96.81 95 LEU A CA 1
ATOM 743 C C . LEU A 1 95 ? -0.394 17.981 4.091 1.00 96.81 95 LEU A C 1
ATOM 745 O O . LEU A 1 95 ? -0.441 18.915 4.894 1.00 96.81 95 LEU A O 1
ATOM 749 N N . PHE A 1 96 ? -1.265 16.976 4.163 1.00 95.56 96 PHE A N 1
ATOM 750 C CA . PHE A 1 96 ? -2.331 16.907 5.166 1.00 95.56 96 PHE A CA 1
ATOM 751 C C . PHE A 1 96 ? -1.789 16.679 6.574 1.00 95.56 96 PHE A C 1
ATOM 753 O O . PHE A 1 96 ? -2.349 17.232 7.529 1.00 95.56 96 PHE A O 1
ATOM 760 N N . LEU A 1 97 ? -0.711 15.900 6.697 1.00 95.31 97 LEU A N 1
ATOM 761 C CA . LEU A 1 97 ? 0.003 15.679 7.947 1.00 95.31 97 LEU A CA 1
ATOM 762 C C . LEU A 1 97 ? 0.606 16.992 8.452 1.00 95.31 97 LEU A C 1
ATOM 764 O O . LEU A 1 97 ? 0.228 17.443 9.536 1.00 95.31 97 LEU A O 1
ATOM 768 N N . VAL A 1 98 ? 1.458 17.648 7.653 1.00 96.44 98 VAL A N 1
ATOM 769 C CA . VAL A 1 98 ? 2.185 18.866 8.067 1.00 96.44 98 VAL A CA 1
ATOM 770 C C . VAL A 1 98 ? 1.259 20.058 8.305 1.00 96.44 98 VAL A C 1
ATOM 772 O O . VAL A 1 98 ? 1.525 20.873 9.183 1.00 96.44 98 VAL A O 1
ATOM 775 N N . THR A 1 99 ? 0.126 20.130 7.600 1.00 95.38 99 THR A N 1
ATOM 776 C CA . THR A 1 99 ? -0.895 21.172 7.815 1.00 95.38 99 THR A CA 1
ATOM 777 C C . THR A 1 99 ? -1.976 20.766 8.823 1.00 95.38 99 THR A C 1
ATOM 779 O O . THR A 1 99 ? -2.989 21.455 8.973 1.00 95.38 99 THR A O 1
ATOM 782 N N . SER A 1 100 ? -1.861 19.617 9.495 1.00 93.94 100 SER A N 1
ATOM 783 C CA . SER A 1 100 ? -2.839 19.217 10.514 1.00 93.94 100 SER A CA 1
ATOM 784 C C . SER A 1 100 ? -2.704 20.067 11.780 1.00 93.94 100 SER A C 1
ATOM 786 O O . SER A 1 100 ? -1.607 20.431 12.199 1.00 93.94 100 SER A O 1
ATOM 788 N N . ARG A 1 101 ? -3.827 20.318 12.469 1.00 92.38 101 ARG A N 1
ATOM 789 C CA . ARG A 1 101 ? -3.817 21.015 13.771 1.00 92.38 101 ARG A CA 1
ATOM 790 C C . ARG A 1 101 ? -2.939 20.304 14.806 1.00 92.38 101 ARG A C 1
ATOM 792 O O . ARG A 1 101 ? -2.380 20.955 15.682 1.00 92.38 101 ARG A O 1
ATOM 799 N N . ARG A 1 102 ? -2.784 18.980 14.697 1.00 91.50 102 ARG A N 1
ATOM 800 C CA . ARG A 1 102 ? -1.962 18.172 15.611 1.00 91.50 102 ARG A CA 1
ATOM 801 C C . ARG A 1 102 ? -0.469 18.467 15.456 1.00 91.50 102 ARG A C 1
ATOM 803 O O . ARG A 1 102 ? 0.247 18.442 16.453 1.00 91.50 102 ARG A O 1
ATOM 810 N N . MET A 1 103 ? -0.015 18.864 14.266 1.00 95.19 103 MET A N 1
ATOM 811 C CA . MET A 1 103 ? 1.373 19.290 14.037 1.00 95.19 103 MET A CA 1
ATOM 812 C C . MET A 1 103 ? 1.723 20.659 14.636 1.00 95.19 103 MET A C 1
ATOM 814 O O . MET A 1 103 ? 2.877 21.087 14.573 1.00 95.19 103 MET A O 1
ATOM 818 N N . SER A 1 104 ? 0.769 21.340 15.280 1.00 93.75 104 SER A N 1
ATOM 819 C CA . SER A 1 104 ? 1.073 22.516 16.109 1.00 93.75 104 SER A CA 1
ATOM 820 C C . SER A 1 104 ? 1.834 22.147 17.391 1.00 93.75 104 SER A C 1
ATOM 822 O O . SER A 1 104 ? 2.611 22.955 17.893 1.00 93.75 104 SER A O 1
ATOM 824 N N . GLN A 1 105 ? 1.677 20.917 17.893 1.00 95.56 105 GLN A N 1
ATOM 825 C CA . GLN A 1 105 ? 2.328 20.459 19.118 1.00 95.56 105 GLN A CA 1
ATOM 826 C C . 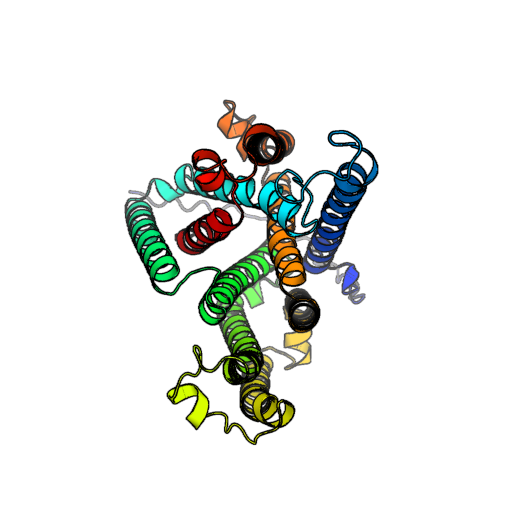GLN A 1 105 ? 3.799 20.100 18.872 1.00 95.56 105 GLN A C 1
ATOM 828 O O . GLN A 1 105 ? 4.116 19.309 17.982 1.00 95.56 105 GLN A O 1
ATOM 833 N N . TRP A 1 106 ? 4.698 20.611 19.721 1.00 96.31 106 TRP A N 1
ATOM 834 C CA . TRP A 1 106 ? 6.144 20.358 19.636 1.00 96.31 106 TRP A CA 1
ATOM 835 C C . TRP A 1 106 ? 6.503 18.866 19.644 1.00 96.31 106 TRP A C 1
ATOM 837 O O . TRP A 1 106 ? 7.323 18.428 18.843 1.00 96.31 106 TRP A O 1
ATOM 847 N N . LYS A 1 107 ? 5.828 18.062 20.477 1.00 96.62 107 LYS A N 1
ATOM 848 C CA . LYS A 1 107 ? 6.031 16.604 20.539 1.00 96.62 107 LYS A CA 1
ATOM 849 C C . LYS A 1 107 ? 5.816 15.931 19.178 1.00 96.62 107 LYS A C 1
ATOM 851 O O . LYS A 1 107 ? 6.622 15.101 18.774 1.00 96.62 107 LYS A O 1
ATOM 856 N N . ASN A 1 108 ? 4.774 16.332 18.449 1.00 95.12 108 ASN A N 1
ATOM 857 C CA . ASN A 1 108 ? 4.478 15.771 17.131 1.00 95.12 108 ASN A CA 1
ATOM 858 C C . ASN A 1 108 ? 5.486 16.252 16.081 1.00 95.12 108 ASN A C 1
ATOM 860 O O . ASN A 1 108 ? 5.874 15.471 15.219 1.00 95.12 108 ASN A O 1
ATOM 864 N N . ARG A 1 109 ? 5.971 17.499 16.181 1.00 96.38 109 ARG A N 1
ATOM 865 C CA . ARG A 1 109 ? 7.054 18.020 15.323 1.00 96.38 109 ARG A CA 1
ATOM 866 C C . ARG A 1 109 ? 8.354 17.252 15.519 1.00 96.38 109 ARG A C 1
ATOM 868 O O . ARG A 1 109 ? 8.954 16.846 14.532 1.00 96.38 109 ARG A O 1
ATOM 875 N N . LEU A 1 110 ? 8.750 17.003 16.767 1.00 96.88 110 LEU A N 1
ATOM 876 C CA . LEU A 1 110 ? 9.920 16.180 17.072 1.00 96.88 110 LEU A CA 1
ATOM 877 C C . LEU A 1 110 ? 9.764 14.754 16.540 1.00 96.88 110 LEU A C 1
ATOM 879 O O . LEU A 1 110 ? 10.685 14.243 15.912 1.00 96.88 110 LEU A O 1
ATOM 883 N N . ALA A 1 111 ? 8.593 14.135 16.730 1.00 96.81 111 ALA A N 1
ATOM 884 C CA . ALA A 1 111 ? 8.311 12.813 16.173 1.00 96.81 111 ALA A CA 1
ATOM 885 C C . ALA A 1 111 ? 8.402 12.811 14.637 1.00 96.81 111 ALA A C 1
ATOM 887 O O . ALA A 1 111 ? 9.015 11.917 14.063 1.00 96.81 111 ALA A O 1
ATOM 888 N N . PHE A 1 112 ? 7.851 13.831 13.972 1.00 97.19 112 PHE A N 1
ATOM 889 C CA . PHE A 1 112 ? 7.951 13.994 12.523 1.00 97.19 112 PHE A CA 1
ATOM 890 C C . PHE A 1 112 ? 9.406 14.147 12.061 1.00 97.19 112 PHE A C 1
ATOM 892 O O . PHE A 1 112 ? 9.818 13.436 11.153 1.00 97.19 112 PHE A O 1
ATOM 899 N N . ILE A 1 113 ? 10.207 14.999 12.712 1.00 97.69 113 ILE A N 1
ATOM 900 C CA . ILE A 1 113 ? 11.637 15.170 12.397 1.00 97.69 113 ILE A CA 1
ATOM 901 C C . ILE A 1 113 ? 12.396 13.850 12.587 1.00 97.69 113 ILE A C 1
ATOM 903 O O . ILE A 1 113 ? 13.153 13.447 11.704 1.00 97.69 113 ILE A O 1
ATOM 907 N N . GLY A 1 114 ? 12.163 13.150 13.701 1.00 97.88 114 GLY A N 1
ATOM 908 C CA . GLY A 1 114 ? 12.768 11.846 13.967 1.00 97.88 114 GLY A CA 1
ATOM 909 C C . GLY A 1 114 ? 12.407 10.808 12.902 1.00 97.88 114 GLY A C 1
ATOM 910 O O . GLY A 1 114 ? 13.282 10.098 12.411 1.00 97.88 114 GLY A O 1
ATOM 911 N N . LEU A 1 115 ? 11.141 10.765 12.477 1.00 97.88 115 LEU A N 1
ATOM 912 C CA . LEU A 1 115 ? 10.679 9.867 11.415 1.00 97.88 115 LEU A CA 1
ATOM 913 C C . LEU A 1 115 ? 11.191 10.276 10.026 1.00 97.88 115 LEU A C 1
ATOM 915 O O . LEU A 1 115 ? 11.488 9.395 9.223 1.00 97.88 115 LEU A O 1
ATOM 919 N N . CYS A 1 116 ? 11.375 11.568 9.738 1.00 98.12 116 CYS A N 1
ATOM 920 C CA . CYS A 1 116 ? 12.083 12.026 8.537 1.00 98.12 116 CYS A CA 1
ATOM 921 C C . CYS A 1 116 ? 13.531 11.517 8.532 1.00 98.12 116 CYS A C 1
ATOM 923 O O . CYS A 1 116 ? 13.972 10.942 7.538 1.00 98.12 116 CYS A O 1
ATOM 925 N N . GLY A 1 117 ? 14.248 11.659 9.654 1.00 98.12 117 GLY A N 1
ATOM 926 C CA . GLY A 1 117 ? 15.604 11.126 9.813 1.00 98.12 117 GLY A CA 1
ATOM 927 C C . GLY A 1 117 ? 15.659 9.606 9.626 1.00 98.12 117 GLY A C 1
ATOM 928 O O . GLY A 1 117 ? 16.487 9.106 8.866 1.00 98.12 117 GLY A O 1
ATOM 929 N N . ALA A 1 118 ? 14.723 8.873 10.236 1.00 97.75 118 ALA A N 1
ATOM 930 C CA . ALA A 1 118 ? 14.591 7.428 10.051 1.00 97.75 118 ALA A CA 1
ATOM 931 C C . ALA A 1 118 ? 14.294 7.056 8.588 1.00 97.75 118 ALA A C 1
ATOM 933 O O . ALA A 1 118 ? 14.893 6.119 8.068 1.00 97.75 118 ALA A O 1
ATOM 934 N N . SER A 1 119 ? 13.436 7.819 7.903 1.00 97.25 119 SER A N 1
ATOM 935 C CA . SER A 1 119 ? 13.124 7.612 6.481 1.00 97.25 119 SER A CA 1
ATOM 936 C C . SER A 1 119 ? 14.376 7.747 5.618 1.00 97.25 119 SER A C 1
ATOM 938 O O . SER A 1 119 ? 14.642 6.889 4.782 1.00 97.25 119 SER A O 1
ATOM 940 N N . VAL A 1 120 ? 15.180 8.794 5.847 1.00 98.19 120 VAL A N 1
ATOM 941 C CA . VAL A 1 120 ? 16.462 8.990 5.151 1.00 98.19 120 VAL A CA 1
ATOM 942 C C . VAL A 1 120 ? 17.403 7.818 5.424 1.00 98.19 120 VAL A C 1
ATOM 944 O O . VAL A 1 120 ? 17.962 7.258 4.483 1.00 98.19 120 VAL A O 1
ATOM 947 N N . GLY A 1 121 ? 17.530 7.393 6.685 1.00 97.38 121 GLY A N 1
ATOM 948 C CA . GLY A 1 121 ? 18.333 6.227 7.061 1.00 97.38 121 GLY A CA 1
ATOM 949 C C . GLY A 1 121 ? 17.896 4.944 6.346 1.00 97.38 121 GLY A C 1
ATOM 950 O O . GLY A 1 121 ? 18.733 4.236 5.788 1.00 97.38 121 GLY A O 1
ATOM 951 N N . LEU A 1 122 ? 16.588 4.677 6.283 1.00 96.19 122 LEU A N 1
ATOM 952 C CA . LEU A 1 122 ? 16.025 3.525 5.572 1.00 96.19 122 LEU A CA 1
ATOM 953 C C . LEU A 1 122 ? 16.250 3.610 4.056 1.00 96.19 122 LEU A C 1
ATOM 955 O O . LEU A 1 122 ? 16.593 2.606 3.441 1.00 96.19 122 LEU A O 1
ATOM 959 N N . CYS A 1 123 ? 16.130 4.794 3.453 1.00 97.31 123 CYS A N 1
ATOM 960 C CA . CYS A 1 123 ? 16.440 5.019 2.038 1.00 97.31 123 CYS A CA 1
ATOM 961 C C . CYS A 1 123 ? 17.926 4.770 1.720 1.00 97.31 123 CYS A C 1
ATOM 963 O O . CYS A 1 123 ? 18.254 4.160 0.697 1.00 97.31 123 CYS A O 1
ATOM 965 N N . LEU A 1 124 ? 18.837 5.212 2.593 1.00 97.12 124 LEU A N 1
ATOM 966 C CA . LEU A 1 124 ? 20.273 4.956 2.453 1.00 97.12 124 LEU A CA 1
ATOM 967 C C . LEU A 1 124 ? 20.596 3.469 2.624 1.00 97.12 124 LEU A C 1
ATOM 969 O O . LEU A 1 124 ? 21.368 2.924 1.834 1.00 97.12 124 LEU A O 1
ATOM 973 N N . LEU A 1 125 ? 19.975 2.804 3.603 1.00 92.38 125 LEU A N 1
ATOM 974 C CA . LEU A 1 125 ? 20.107 1.362 3.801 1.00 92.38 125 LEU A CA 1
ATOM 975 C C . LEU A 1 125 ? 19.601 0.596 2.577 1.00 92.38 125 LEU A C 1
ATOM 977 O O . LEU A 1 125 ? 20.330 -0.240 2.054 1.00 92.38 125 LEU A O 1
ATOM 981 N N . TRP A 1 126 ? 18.407 0.935 2.079 1.00 93.06 126 TRP A N 1
ATOM 982 C CA . TRP A 1 126 ? 17.819 0.375 0.861 1.00 93.06 126 TRP A CA 1
ATOM 983 C C . TRP A 1 126 ? 18.781 0.471 -0.324 1.00 93.06 126 TRP A C 1
ATOM 985 O O . TRP A 1 126 ? 19.066 -0.531 -0.976 1.00 93.06 126 TRP A O 1
ATOM 995 N N . ARG A 1 127 ? 19.351 1.661 -0.560 1.00 94.44 127 ARG A N 1
ATOM 996 C CA . ARG A 1 127 ? 20.368 1.860 -1.601 1.00 94.44 127 ARG A CA 1
ATOM 997 C C . ARG A 1 127 ? 21.601 0.983 -1.359 1.00 94.44 127 ARG A C 1
ATOM 999 O O . ARG A 1 127 ? 22.080 0.351 -2.294 1.00 94.44 127 ARG A O 1
ATOM 1006 N N . ARG A 1 128 ? 22.114 0.942 -0.123 1.00 91.81 128 ARG A N 1
ATOM 1007 C CA . ARG A 1 128 ? 23.332 0.197 0.243 1.00 91.81 128 ARG A CA 1
ATOM 1008 C C . ARG A 1 128 ? 23.187 -1.308 0.031 1.00 91.81 128 ARG A C 1
ATOM 1010 O O . ARG A 1 128 ? 24.153 -1.943 -0.370 1.00 91.81 128 ARG A O 1
ATOM 1017 N N . VAL A 1 129 ? 22.005 -1.870 0.275 1.00 86.06 129 VAL A N 1
ATOM 1018 C CA . VAL A 1 129 ? 21.750 -3.308 0.086 1.00 86.06 129 VAL A CA 1
ATOM 1019 C C . VAL A 1 129 ? 21.400 -3.679 -1.361 1.00 86.06 129 VAL A C 1
ATOM 1021 O O . VAL A 1 129 ? 21.055 -4.828 -1.615 1.00 86.06 129 VAL A O 1
ATOM 1024 N N . GLY A 1 130 ? 21.479 -2.743 -2.316 1.00 86.12 130 GLY A N 1
ATOM 1025 C CA . GLY A 1 130 ? 21.202 -2.990 -3.739 1.00 86.12 130 GLY A CA 1
ATOM 1026 C C . GLY A 1 130 ? 19.759 -2.709 -4.177 1.00 86.12 130 GLY A C 1
ATOM 1027 O O . GLY A 1 130 ? 19.423 -2.904 -5.342 1.00 86.12 130 GLY A O 1
ATOM 1028 N N . GLY A 1 131 ? 18.906 -2.224 -3.272 1.00 91.12 131 GLY A N 1
ATOM 1029 C CA . GLY A 1 131 ? 17.558 -1.748 -3.572 1.00 91.12 131 GLY A CA 1
ATOM 1030 C C . GLY A 1 131 ? 16.701 -2.739 -4.360 1.00 91.12 131 GLY A C 1
ATOM 1031 O O . GLY A 1 131 ? 16.550 -3.895 -3.972 1.00 91.12 131 GLY A O 1
ATOM 1032 N N . ASN A 1 132 ? 16.152 -2.286 -5.489 1.00 87.75 132 ASN A N 1
ATOM 1033 C CA . ASN A 1 132 ? 15.288 -3.088 -6.360 1.00 87.75 132 ASN A CA 1
ATOM 1034 C C . ASN A 1 132 ? 16.014 -4.250 -7.072 1.00 87.75 132 ASN A C 1
ATOM 1036 O O . ASN A 1 132 ? 15.344 -5.127 -7.614 1.00 87.75 132 ASN A O 1
ATOM 1040 N N . GLN A 1 133 ? 17.351 -4.270 -7.070 1.00 84.88 133 GLN A N 1
ATOM 1041 C CA . GLN A 1 133 ? 18.153 -5.366 -7.624 1.00 84.88 133 GLN A CA 1
ATOM 1042 C C . GLN A 1 133 ? 18.345 -6.510 -6.620 1.00 84.88 133 GLN A C 1
ATOM 1044 O O . GLN A 1 133 ? 18.641 -7.638 -7.010 1.00 84.88 133 GLN A O 1
ATOM 1049 N N . ASN A 1 134 ? 18.152 -6.244 -5.325 1.00 79.31 134 ASN A N 1
ATOM 1050 C CA . ASN A 1 134 ? 18.243 -7.251 -4.279 1.00 79.31 134 ASN A CA 1
ATOM 1051 C C . ASN A 1 134 ? 16.845 -7.788 -3.939 1.00 79.31 134 ASN A C 1
ATOM 1053 O O . ASN A 1 134 ? 16.026 -7.099 -3.330 1.00 79.31 134 ASN A O 1
ATOM 1057 N N . ALA A 1 135 ? 16.581 -9.047 -4.298 1.00 78.06 135 ALA A N 1
ATOM 1058 C CA . ALA A 1 135 ? 15.292 -9.698 -4.062 1.00 78.06 135 ALA A CA 1
ATOM 1059 C C . ALA A 1 135 ? 14.886 -9.716 -2.576 1.00 78.06 135 ALA A C 1
ATOM 1061 O O . ALA A 1 135 ? 13.709 -9.539 -2.257 1.00 78.06 135 ALA A O 1
ATOM 1062 N N . PHE A 1 136 ? 15.851 -9.882 -1.666 1.00 77.56 136 PHE A N 1
ATOM 1063 C CA . PHE A 1 136 ? 15.597 -9.842 -0.227 1.00 77.56 136 PHE A CA 1
ATOM 1064 C C . PHE A 1 136 ? 15.191 -8.440 0.235 1.00 77.56 136 PHE A C 1
ATOM 1066 O O . PHE A 1 136 ? 14.234 -8.293 0.994 1.00 77.56 136 PHE A O 1
ATOM 1073 N N . ALA A 1 137 ? 15.860 -7.399 -0.272 1.00 83.75 137 ALA A N 1
ATOM 1074 C CA . ALA A 1 137 ? 15.482 -6.021 0.019 1.00 83.75 137 ALA A CA 1
ATOM 1075 C C . ALA A 1 137 ? 14.058 -5.736 -0.478 1.00 83.75 137 ALA A C 1
ATOM 1077 O O . ALA A 1 137 ? 13.209 -5.343 0.321 1.00 83.75 137 ALA A O 1
ATOM 1078 N N . VAL A 1 138 ? 13.764 -6.008 -1.757 1.00 84.56 138 VAL A N 1
ATOM 1079 C CA . VAL A 1 138 ? 12.425 -5.854 -2.367 1.00 84.56 138 VAL A CA 1
ATOM 1080 C C . VAL A 1 138 ? 11.338 -6.518 -1.540 1.00 84.56 138 VAL A C 1
ATOM 1082 O O . VAL A 1 138 ? 10.273 -5.941 -1.318 1.00 84.56 138 VAL A O 1
ATOM 1085 N N . PHE A 1 139 ? 11.623 -7.701 -1.023 1.00 80.06 139 PHE A N 1
ATOM 1086 C CA . PHE A 1 139 ? 10.705 -8.388 -0.147 1.00 80.06 139 PHE A CA 1
ATOM 1087 C C . PHE A 1 139 ? 10.487 -7.683 1.196 1.00 80.06 139 PHE A C 1
ATOM 1089 O O . PHE A 1 139 ? 9.338 -7.448 1.572 1.00 80.06 139 PHE A O 1
ATOM 1096 N N . LEU A 1 140 ? 11.558 -7.297 1.900 1.00 83.19 140 LEU A N 1
ATOM 1097 C CA . LEU A 1 140 ? 11.445 -6.520 3.141 1.00 83.19 140 LEU A CA 1
ATOM 1098 C C . LEU A 1 140 ? 10.664 -5.219 2.923 1.00 83.19 140 LEU A C 1
ATOM 1100 O O . LEU A 1 140 ? 9.870 -4.819 3.774 1.00 83.19 140 LEU A O 1
ATOM 1104 N N . PHE A 1 141 ? 10.840 -4.587 1.765 1.00 89.69 141 PHE A N 1
ATOM 1105 C CA . PHE A 1 141 ? 10.068 -3.419 1.364 1.00 89.69 141 PHE A CA 1
ATOM 1106 C C . PHE A 1 141 ? 8.577 -3.727 1.202 1.00 89.69 141 PHE A C 1
ATOM 1108 O O . PHE A 1 141 ? 7.744 -3.014 1.767 1.00 89.69 141 PHE A O 1
ATOM 1115 N N . TYR A 1 142 ? 8.214 -4.794 0.486 1.00 86.38 142 TYR A N 1
ATOM 1116 C CA . TYR A 1 142 ? 6.808 -5.182 0.358 1.00 86.38 142 TYR A CA 1
ATOM 1117 C C . TYR A 1 142 ? 6.199 -5.533 1.706 1.00 86.38 142 TYR A C 1
ATOM 1119 O O . TYR A 1 142 ? 5.048 -5.197 1.974 1.00 86.38 142 TYR A O 1
ATOM 1127 N N . PHE A 1 143 ? 6.982 -6.136 2.590 1.00 85.00 143 PHE A N 1
ATOM 1128 C CA . PHE A 1 143 ? 6.560 -6.395 3.949 1.00 85.00 143 PHE A CA 1
ATOM 1129 C C . PHE A 1 143 ? 6.268 -5.144 4.752 1.00 85.00 143 PHE A C 1
ATOM 1131 O O . PHE A 1 143 ? 5.238 -5.047 5.424 1.00 85.00 143 PHE A O 1
ATOM 1138 N N . TYR A 1 144 ? 7.182 -4.186 4.664 1.00 89.62 144 TYR A N 1
ATOM 1139 C CA . TYR A 1 144 ? 7.044 -2.894 5.297 1.00 89.62 144 TYR A CA 1
ATOM 1140 C C . TYR A 1 144 ? 5.771 -2.181 4.817 1.00 89.62 144 TYR A C 1
ATOM 1142 O O . TYR A 1 144 ? 5.000 -1.658 5.625 1.00 89.62 144 TYR A O 1
ATOM 1150 N N . PHE A 1 145 ? 5.488 -2.261 3.515 1.00 92.50 145 PHE A N 1
ATOM 1151 C CA . PHE A 1 145 ? 4.250 -1.761 2.926 1.00 92.50 145 PHE A CA 1
ATOM 1152 C C . PHE A 1 145 ? 3.002 -2.535 3.385 1.00 92.50 145 PHE A C 1
ATOM 1154 O O . PHE A 1 145 ? 1.994 -1.921 3.730 1.00 92.50 145 PHE A O 1
ATOM 1161 N N . LEU A 1 146 ? 3.045 -3.871 3.435 1.00 88.69 146 LEU A N 1
ATOM 1162 C CA . LEU A 1 146 ? 1.916 -4.700 3.875 1.00 88.69 146 LEU A CA 1
ATOM 1163 C C . LEU A 1 146 ? 1.525 -4.403 5.320 1.00 88.69 146 LEU A C 1
ATOM 1165 O O . LEU A 1 146 ? 0.343 -4.238 5.618 1.00 88.69 146 LEU A O 1
ATOM 1169 N N . PHE A 1 147 ? 2.514 -4.269 6.206 1.00 89.12 147 PHE A N 1
ATOM 1170 C CA . PHE A 1 147 ? 2.277 -3.875 7.592 1.00 89.12 147 PHE A CA 1
ATOM 1171 C C . PHE A 1 147 ? 1.510 -2.549 7.684 1.00 89.12 147 PHE A C 1
ATOM 1173 O O . PHE A 1 147 ? 0.540 -2.429 8.437 1.00 89.12 147 PHE A O 1
ATOM 1180 N N . HIS A 1 148 ? 1.909 -1.569 6.876 1.00 93.56 148 HIS A N 1
ATOM 1181 C CA . HIS A 1 148 ? 1.217 -0.292 6.770 1.00 93.56 148 HIS A CA 1
ATOM 1182 C C . HIS A 1 148 ? -0.215 -0.437 6.245 1.00 93.56 148 HIS A C 1
ATOM 1184 O O . HIS A 1 148 ? -1.139 0.082 6.875 1.00 93.56 148 HIS A O 1
ATOM 1190 N N . GLY A 1 149 ? -0.406 -1.189 5.157 1.00 92.94 149 GLY A N 1
ATOM 1191 C CA . GLY A 1 149 ? -1.720 -1.446 4.568 1.00 92.94 149 GLY A CA 1
ATOM 1192 C C . GLY A 1 149 ? -2.694 -2.076 5.564 1.00 92.94 149 GLY A C 1
ATOM 1193 O O . GLY A 1 149 ? -3.788 -1.554 5.760 1.00 92.94 149 GLY A O 1
ATOM 1194 N N . PHE A 1 150 ? -2.273 -3.117 6.290 1.00 91.25 150 PHE A N 1
ATOM 1195 C CA . PHE A 1 150 ? -3.123 -3.767 7.295 1.00 91.25 150 PHE A CA 1
ATOM 1196 C C . PHE A 1 150 ? -3.457 -2.862 8.479 1.00 91.25 150 PHE A C 1
ATOM 1198 O O . PHE A 1 150 ? -4.550 -2.936 9.044 1.00 91.25 150 PHE A O 1
ATOM 1205 N N . ARG A 1 151 ? -2.532 -1.988 8.884 1.00 92.62 151 ARG A N 1
ATOM 1206 C CA . ARG A 1 151 ? -2.809 -0.996 9.928 1.00 92.62 151 ARG A CA 1
ATOM 1207 C C . ARG A 1 151 ? -3.856 0.015 9.477 1.00 92.62 151 ARG A C 1
ATOM 1209 O O . ARG A 1 151 ? -4.711 0.391 10.281 1.00 92.62 151 ARG A O 1
ATOM 1216 N N . ASP A 1 152 ? -3.812 0.421 8.217 1.00 94.62 152 ASP A N 1
ATOM 1217 C CA . ASP A 1 152 ? -4.821 1.304 7.649 1.00 94.62 152 ASP A CA 1
ATOM 1218 C C . ASP A 1 152 ? -6.169 0.591 7.471 1.00 94.62 152 ASP A C 1
ATOM 1220 O O . ASP A 1 152 ? -7.179 1.154 7.882 1.00 94.62 152 ASP A O 1
ATOM 1224 N N . ASP A 1 153 ? -6.208 -0.670 7.034 1.00 93.81 153 ASP A N 1
ATOM 1225 C CA . ASP A 1 153 ? -7.453 -1.452 6.953 1.00 93.81 153 ASP A CA 1
ATOM 1226 C C . ASP A 1 153 ? -8.131 -1.620 8.321 1.00 93.81 153 ASP A C 1
ATOM 1228 O O . ASP A 1 153 ? -9.349 -1.453 8.446 1.00 93.81 153 ASP A O 1
ATOM 1232 N N . ALA A 1 154 ? -7.355 -1.883 9.378 1.00 92.44 154 ALA A N 1
ATOM 1233 C CA . ALA A 1 154 ? -7.870 -1.922 10.746 1.00 92.44 154 ALA A CA 1
ATOM 1234 C C . ALA A 1 154 ? -8.457 -0.563 11.172 1.00 92.44 154 ALA A C 1
ATOM 1236 O O . ALA A 1 154 ? -9.520 -0.489 11.799 1.00 92.44 154 ALA A O 1
ATOM 1237 N N . TYR A 1 155 ? -7.794 0.533 10.792 1.00 92.88 155 TYR A N 1
ATOM 1238 C CA . TYR A 1 155 ? -8.292 1.882 11.034 1.00 92.88 155 TYR A CA 1
ATOM 1239 C C . TYR A 1 155 ? -9.570 2.184 10.235 1.00 92.88 155 TYR A C 1
ATOM 1241 O O . TYR A 1 155 ? -10.508 2.769 10.788 1.00 92.88 155 TYR A O 1
ATOM 1249 N N . PHE A 1 156 ? -9.647 1.758 8.972 1.00 94.94 156 PHE A N 1
ATOM 1250 C CA . PHE A 1 156 ? -10.829 1.900 8.123 1.00 94.94 156 PHE A CA 1
ATOM 1251 C C . PHE A 1 156 ? -12.006 1.138 8.720 1.00 94.94 156 PHE A C 1
ATOM 1253 O O . PHE A 1 156 ? -13.076 1.711 8.896 1.00 94.94 156 PHE A O 1
ATOM 1260 N N . TYR A 1 157 ? -11.785 -0.115 9.120 1.00 93.88 157 TYR A N 1
ATOM 1261 C CA . TYR A 1 157 ? -12.774 -0.954 9.787 1.00 93.88 157 TYR A CA 1
ATOM 1262 C C . TYR A 1 157 ? -13.378 -0.283 11.025 1.00 93.88 157 TYR A C 1
ATOM 1264 O O . TYR A 1 157 ? -14.599 -0.131 11.121 1.00 93.88 157 TYR A O 1
ATOM 1272 N N . LYS A 1 158 ? -12.527 0.218 11.928 1.00 92.88 158 LYS A N 1
ATOM 1273 C CA . LYS A 1 158 ? -12.976 0.988 13.096 1.00 92.88 158 LYS A CA 1
ATOM 1274 C C . LYS A 1 158 ? -13.778 2.228 12.693 1.00 92.88 158 LYS A C 1
ATOM 1276 O O . LYS A 1 158 ? -14.799 2.536 13.301 1.00 92.88 158 LYS A O 1
ATOM 1281 N N . THR A 1 159 ? -13.318 2.949 11.678 1.00 94.25 159 THR A N 1
ATOM 1282 C CA . THR A 1 159 ? -13.887 4.243 11.284 1.00 94.25 159 THR A CA 1
ATOM 1283 C C . THR A 1 159 ? -15.180 4.111 10.478 1.00 94.25 159 THR A C 1
ATOM 1285 O O . THR A 1 159 ? -16.033 4.996 10.543 1.00 94.25 159 THR A O 1
ATOM 1288 N N . TYR A 1 160 ? -15.388 3.005 9.763 1.00 95.00 160 TYR A N 1
ATOM 1289 C CA . TYR A 1 160 ? -16.640 2.723 9.059 1.00 95.00 160 TYR A CA 1
ATOM 1290 C C . TYR A 1 160 ? -17.815 2.456 10.006 1.00 95.00 160 TYR A C 1
ATOM 1292 O O . TYR A 1 160 ? -18.962 2.649 9.595 1.00 95.00 160 TYR A O 1
ATOM 1300 N N . GLY A 1 161 ? -17.530 2.140 11.276 1.00 92.62 161 GLY A N 1
ATOM 1301 C CA . GLY A 1 161 ? -18.524 1.831 12.305 1.00 92.62 161 GLY A CA 1
ATOM 1302 C C . GLY A 1 161 ? -18.898 0.351 12.375 1.00 92.62 161 GLY A C 1
ATOM 1303 O O . GLY A 1 161 ? -19.777 -0.001 13.149 1.00 92.62 161 GLY A O 1
ATOM 1304 N N . ASP A 1 162 ? -18.219 -0.508 11.610 1.00 92.06 162 ASP A N 1
ATOM 1305 C CA . ASP A 1 162 ? -18.471 -1.955 11.601 1.00 92.06 162 ASP A CA 1
ATOM 1306 C C . ASP A 1 162 ? -17.877 -2.658 12.837 1.00 92.06 162 ASP A C 1
ATOM 1308 O O . ASP A 1 162 ? -18.142 -3.834 13.076 1.00 92.06 162 ASP A O 1
ATOM 1312 N N . MET A 1 163 ? -17.072 -1.942 13.629 1.00 91.12 163 MET A N 1
ATOM 1313 C CA . MET A 1 163 ? -16.515 -2.425 14.886 1.00 91.12 163 MET A CA 1
ATOM 1314 C C . MET A 1 163 ? -17.452 -2.123 16.065 1.00 91.12 163 MET A C 1
ATOM 1316 O O . MET A 1 163 ? -17.716 -0.945 16.324 1.00 91.12 163 MET A O 1
ATOM 1320 N N . PRO A 1 164 ? -17.870 -3.139 16.847 1.00 87.25 164 PRO A N 1
ATOM 1321 C CA . PRO A 1 164 ? -18.662 -2.923 18.054 1.00 87.25 164 PRO A CA 1
ATOM 1322 C C . PRO A 1 164 ? -17.948 -1.998 19.057 1.00 87.25 164 PRO A C 1
ATOM 1324 O O . PRO A 1 164 ? -16.743 -2.175 19.281 1.00 87.25 164 PRO A O 1
ATOM 1327 N N . PRO A 1 165 ? -18.653 -1.047 19.705 1.00 85.62 165 PRO A N 1
ATOM 1328 C CA . PRO A 1 165 ? -18.050 -0.125 20.673 1.00 85.62 165 PRO A CA 1
ATOM 1329 C C . PRO A 1 165 ? -17.331 -0.838 21.824 1.00 85.62 165 PRO A C 1
ATOM 1331 O O . PRO A 1 165 ? -16.225 -0.453 22.198 1.00 85.62 165 PRO A O 1
ATOM 1334 N N . GLU A 1 166 ? -17.910 -1.930 22.325 1.00 85.50 166 GLU A N 1
ATOM 1335 C CA . GLU A 1 166 ? -17.350 -2.748 23.409 1.00 85.50 166 GLU A CA 1
ATOM 1336 C C . GLU A 1 166 ? -16.022 -3.413 23.020 1.00 85.50 166 GLU A C 1
ATOM 1338 O O . GLU A 1 166 ? -15.117 -3.571 23.841 1.00 85.50 166 GLU A O 1
ATOM 1343 N N . ALA A 1 167 ? -15.857 -3.748 21.738 1.00 83.88 167 ALA A N 1
ATOM 1344 C CA . ALA A 1 167 ? -14.632 -4.345 21.221 1.00 83.88 167 ALA A CA 1
ATOM 1345 C C . ALA A 1 167 ? -13.505 -3.314 21.035 1.00 83.88 167 ALA A C 1
ATOM 1347 O O . ALA A 1 167 ? -12.345 -3.698 20.882 1.00 83.88 167 ALA A O 1
ATOM 1348 N N . ALA A 1 168 ? -13.800 -2.007 21.068 1.00 81.81 168 ALA A N 1
ATOM 1349 C CA . ALA A 1 168 ? -12.832 -0.957 20.750 1.00 81.81 168 ALA A CA 1
ATOM 1350 C C . ALA A 1 168 ? -11.600 -0.956 21.671 1.00 81.81 168 ALA A C 1
ATOM 1352 O O . ALA A 1 168 ? -10.497 -0.654 21.208 1.00 81.81 168 ALA A O 1
ATOM 1353 N N . ALA A 1 169 ? -11.777 -1.304 22.951 1.00 79.06 169 ALA A N 1
ATOM 1354 C CA . ALA A 1 169 ? -10.707 -1.298 23.951 1.00 79.06 169 ALA A CA 1
ATOM 1355 C C . ALA A 1 169 ? -9.671 -2.409 23.713 1.00 79.06 169 ALA A C 1
ATOM 1357 O O . ALA A 1 169 ? -8.468 -2.193 23.859 1.00 79.06 169 ALA A O 1
ATOM 1358 N N . SER A 1 170 ? -10.122 -3.599 23.309 1.00 83.56 170 SER A N 1
ATOM 1359 C CA . SER A 1 170 ? -9.247 -4.741 23.018 1.00 83.56 170 SER A CA 1
ATOM 1360 C C . SER A 1 170 ? -8.774 -4.765 21.562 1.00 83.56 170 SER A C 1
ATOM 1362 O O . SER A 1 170 ? -7.734 -5.360 21.268 1.00 83.56 170 SER A O 1
ATOM 1364 N N . HIS A 1 171 ? -9.480 -4.072 20.663 1.00 84.25 171 HIS A N 1
ATOM 1365 C CA . HIS A 1 171 ? -9.246 -4.104 19.222 1.00 84.25 171 HIS A CA 1
ATOM 1366 C C . HIS A 1 171 ? -7.808 -3.777 18.823 1.00 84.25 171 HIS A C 1
ATOM 1368 O O . HIS A 1 171 ? -7.234 -4.499 18.017 1.00 84.25 171 HIS A O 1
ATOM 1374 N N . GLY A 1 172 ? -7.189 -2.744 19.406 1.00 84.44 172 GLY A N 1
ATOM 1375 C CA . GLY A 1 172 ? -5.808 -2.380 19.065 1.00 84.44 172 GLY A CA 1
ATOM 1376 C C . GLY A 1 172 ? -4.820 -3.526 19.310 1.00 84.44 172 GLY A C 1
ATOM 1377 O O . GLY A 1 172 ? -3.975 -3.814 18.465 1.00 84.44 172 GLY A O 1
ATOM 1378 N N . ARG A 1 173 ? -4.986 -4.247 20.427 1.00 86.38 173 ARG A N 1
ATOM 1379 C CA . ARG A 1 173 ? -4.172 -5.425 20.752 1.00 86.38 173 ARG A CA 1
ATOM 1380 C C . ARG A 1 173 ? -4.472 -6.584 19.807 1.00 86.38 173 ARG A C 1
ATOM 1382 O O . ARG A 1 173 ? -3.542 -7.212 19.317 1.00 86.38 173 ARG A O 1
ATOM 1389 N N . VAL A 1 174 ? -5.752 -6.852 19.544 1.00 85.75 174 VAL A N 1
ATOM 1390 C CA . VAL A 1 174 ? -6.190 -7.903 18.609 1.00 85.75 174 VAL A CA 1
ATOM 1391 C C . VAL A 1 174 ? -5.591 -7.656 17.224 1.00 85.75 174 VAL A C 1
ATOM 1393 O O . VAL A 1 174 ? -5.000 -8.565 16.654 1.00 85.75 174 VAL A O 1
ATOM 1396 N N . MET A 1 175 ? -5.674 -6.430 16.708 1.00 85.81 175 MET A N 1
ATOM 1397 C CA . MET A 1 175 ? -5.138 -6.077 15.393 1.00 85.81 175 MET A CA 1
ATOM 1398 C C . MET A 1 175 ? -3.617 -6.148 15.348 1.00 85.81 175 MET A C 1
ATOM 1400 O O . MET A 1 175 ? -3.086 -6.685 14.383 1.00 85.81 175 MET A O 1
ATOM 1404 N N . GLY A 1 176 ? -2.920 -5.686 16.391 1.00 86.50 176 GLY A N 1
ATOM 1405 C CA . GLY A 1 176 ? -1.464 -5.826 16.473 1.00 86.50 176 GLY A CA 1
ATOM 1406 C C . GLY A 1 176 ? -1.022 -7.292 16.458 1.00 86.50 176 GLY A C 1
ATOM 1407 O O . GLY A 1 176 ? -0.087 -7.650 15.747 1.00 86.50 176 GLY A O 1
ATOM 1408 N N . VAL A 1 177 ? -1.744 -8.163 17.172 1.00 88.88 177 VAL A N 1
ATOM 1409 C CA . VAL A 1 177 ? -1.490 -9.609 17.144 1.00 88.88 177 VAL A CA 1
ATOM 1410 C C . VAL A 1 177 ? -1.779 -10.193 15.762 1.00 88.88 177 VAL A C 1
ATOM 1412 O O . VAL A 1 177 ? -0.929 -10.892 15.223 1.00 88.88 177 VAL A O 1
ATOM 1415 N N . LEU A 1 178 ? -2.928 -9.883 15.152 1.00 86.56 178 LEU A N 1
ATOM 1416 C CA . LEU A 1 178 ? -3.268 -10.368 13.808 1.00 86.56 178 LEU A CA 1
ATOM 1417 C C . LEU A 1 178 ? -2.253 -9.915 12.753 1.00 86.56 178 LEU A C 1
ATOM 1419 O O . LEU A 1 178 ? -1.883 -10.707 11.893 1.00 86.56 178 LEU A O 1
ATOM 1423 N N . GLN A 1 179 ? -1.771 -8.675 12.840 1.00 84.94 179 GLN A N 1
ATOM 1424 C CA . GLN A 1 179 ? -0.706 -8.163 11.979 1.00 84.94 179 GLN A CA 1
ATOM 1425 C C . GLN A 1 179 ? 0.593 -8.939 12.186 1.00 84.94 179 GLN A C 1
ATOM 1427 O O . GLN A 1 179 ? 1.193 -9.373 11.209 1.00 84.94 179 GLN A O 1
ATOM 1432 N N . GLY A 1 180 ? 1.001 -9.169 13.438 1.00 87.31 180 GLY A N 1
ATOM 1433 C CA . GLY A 1 180 ? 2.185 -9.973 13.748 1.00 87.31 180 GLY A CA 1
ATOM 1434 C C . GLY A 1 180 ? 2.085 -11.403 13.211 1.00 87.31 180 GLY A C 1
ATOM 1435 O O . GLY A 1 180 ? 3.033 -11.899 12.608 1.00 87.31 180 GLY A O 1
ATOM 1436 N N . LEU A 1 181 ? 0.920 -12.044 13.356 1.00 88.12 181 LEU A N 1
ATOM 1437 C CA . LEU A 1 181 ? 0.670 -13.382 12.813 1.00 88.12 181 LEU A CA 1
ATOM 1438 C C . LEU A 1 181 ? 0.730 -13.403 11.284 1.00 88.12 181 LEU A C 1
ATOM 1440 O O . LEU A 1 181 ? 1.346 -14.295 10.710 1.00 88.12 181 LEU A O 1
ATOM 1444 N N . LEU A 1 182 ? 0.122 -12.416 10.627 1.00 84.00 182 LEU A N 1
ATOM 1445 C CA . LEU A 1 182 ? 0.122 -12.306 9.172 1.00 84.00 182 LEU A CA 1
ATOM 1446 C C . LEU A 1 182 ? 1.531 -12.054 8.625 1.00 84.00 182 LEU A C 1
ATOM 1448 O O . LEU A 1 182 ? 1.931 -12.696 7.657 1.00 84.00 182 LEU A O 1
ATOM 1452 N N . LEU A 1 183 ? 2.310 -11.191 9.283 1.00 84.00 183 LEU A N 1
ATOM 1453 C CA . LEU A 1 183 ? 3.720 -10.985 8.957 1.00 84.00 183 LEU A CA 1
ATOM 1454 C C . LEU A 1 183 ? 4.539 -12.266 9.133 1.00 84.00 183 LEU A C 1
ATOM 1456 O O . LEU A 1 183 ? 5.305 -12.625 8.242 1.00 84.00 183 LEU A O 1
ATOM 1460 N N . GLY A 1 184 ? 4.345 -12.983 10.242 1.00 87.81 184 GLY A N 1
ATOM 1461 C CA . GLY A 1 184 ? 5.001 -14.267 10.476 1.00 87.81 184 GLY A CA 1
ATOM 1462 C C . GLY A 1 184 ? 4.668 -15.290 9.388 1.00 87.81 184 GLY A C 1
ATOM 1463 O O . GLY A 1 184 ? 5.569 -15.916 8.832 1.00 87.81 184 GLY A O 1
ATOM 1464 N N . LEU A 1 185 ? 3.386 -15.421 9.024 1.00 86.44 185 LEU A N 1
ATOM 1465 C CA . LEU A 1 185 ? 2.930 -16.341 7.974 1.00 86.44 185 LEU A CA 1
ATOM 1466 C C . LEU A 1 185 ? 3.549 -16.006 6.618 1.00 86.44 185 LEU A C 1
ATOM 1468 O O . LEU A 1 185 ? 4.105 -16.876 5.953 1.00 86.44 185 LEU A O 1
ATOM 1472 N N . LEU A 1 186 ? 3.531 -14.738 6.225 1.00 82.81 186 LEU A N 1
ATOM 1473 C CA . LEU A 1 186 ? 4.182 -14.295 4.996 1.00 82.81 186 LEU A CA 1
ATOM 1474 C C . LEU A 1 186 ? 5.698 -14.558 5.017 1.00 82.81 186 LEU A C 1
ATOM 1476 O O . LEU A 1 186 ? 6.270 -14.921 3.991 1.00 82.81 186 LEU A O 1
ATOM 1480 N N . ALA A 1 187 ? 6.347 -14.438 6.180 1.00 84.62 187 ALA A N 1
ATOM 1481 C CA . ALA A 1 187 ? 7.795 -14.609 6.301 1.00 84.62 187 ALA A CA 1
ATOM 1482 C C . ALA A 1 187 ? 8.144 -16.088 6.146 1.00 84.62 187 ALA A C 1
ATOM 1484 O O . ALA A 1 187 ? 9.092 -16.440 5.444 1.00 84.62 187 ALA A O 1
ATOM 1485 N N . SER A 1 188 ? 7.300 -16.944 6.724 1.00 87.94 188 SER A N 1
ATOM 1486 C CA . SER A 1 188 ? 7.399 -18.392 6.605 1.00 87.94 188 SER A CA 1
ATOM 1487 C C . SER A 1 188 ? 7.171 -18.915 5.182 1.00 87.94 188 SER A C 1
ATOM 1489 O O . SER A 1 188 ? 7.754 -19.930 4.819 1.00 87.94 188 SER A O 1
ATOM 1491 N N . LEU A 1 189 ? 6.382 -18.214 4.356 1.00 83.31 189 LEU A N 1
ATOM 1492 C CA . LEU A 1 189 ? 6.192 -18.550 2.938 1.00 83.31 189 LEU A CA 1
ATOM 1493 C C . LEU A 1 189 ? 7.360 -18.082 2.067 1.00 83.31 189 LEU A C 1
ATOM 1495 O O . LEU A 1 189 ? 7.778 -18.773 1.139 1.00 83.31 189 LEU A O 1
ATOM 1499 N N . PHE A 1 190 ? 7.878 -16.890 2.346 1.00 79.88 190 PHE A N 1
ATOM 1500 C CA . PHE A 1 190 ? 8.895 -16.278 1.505 1.00 79.88 190 PHE A CA 1
ATOM 1501 C C . PHE A 1 190 ? 10.272 -16.883 1.682 1.00 79.88 190 PHE A C 1
ATOM 1503 O O . PHE A 1 190 ? 10.963 -17.107 0.695 1.00 79.88 190 PHE A O 1
ATOM 1510 N N . TRP A 1 191 ? 10.701 -17.096 2.922 1.00 82.50 191 TRP A N 1
ATOM 1511 C CA . TRP A 1 191 ? 12.076 -17.491 3.198 1.00 82.50 191 TRP A CA 1
ATOM 1512 C C . TRP A 1 191 ? 12.481 -18.778 2.446 1.00 82.50 191 TRP A C 1
ATOM 1514 O O . TRP A 1 191 ? 13.531 -18.781 1.804 1.00 82.50 191 TRP A O 1
ATOM 1524 N N . PRO A 1 192 ? 11.617 -19.808 2.349 1.00 83.31 192 PRO A N 1
ATOM 1525 C CA . PRO A 1 192 ? 11.840 -20.977 1.493 1.00 83.31 192 PRO A CA 1
ATOM 1526 C C . PRO A 1 192 ? 11.876 -20.666 -0.012 1.00 83.31 192 PRO A C 1
ATOM 1528 O O . PRO A 1 192 ? 12.644 -21.270 -0.759 1.00 83.31 192 PRO A O 1
ATOM 1531 N N . ALA A 1 193 ? 11.055 -19.724 -0.485 1.00 79.12 193 ALA A N 1
ATOM 1532 C CA . ALA A 1 193 ? 11.065 -19.289 -1.883 1.00 79.12 193 ALA A CA 1
ATOM 1533 C C . ALA A 1 193 ? 12.349 -18.519 -2.226 1.00 79.12 193 ALA A C 1
ATOM 1535 O O . ALA A 1 193 ? 12.934 -18.725 -3.290 1.00 79.12 193 ALA A O 1
ATOM 1536 N N . ALA A 1 194 ? 12.830 -17.686 -1.304 1.00 76.94 194 ALA A N 1
ATOM 1537 C CA . ALA A 1 194 ? 14.076 -16.951 -1.445 1.00 76.94 194 ALA A CA 1
ATOM 1538 C C . ALA A 1 194 ? 15.286 -17.891 -1.508 1.00 76.94 194 ALA A C 1
ATOM 1540 O O . ALA A 1 194 ? 16.121 -17.726 -2.397 1.00 76.94 194 ALA A O 1
ATOM 1541 N N . THR A 1 195 ? 15.354 -18.911 -0.640 1.00 79.00 195 THR A N 1
ATOM 1542 C CA . THR A 1 195 ? 16.441 -19.907 -0.690 1.00 79.00 195 THR A CA 1
ATOM 1543 C C . THR A 1 195 ? 16.425 -20.725 -1.979 1.00 79.00 195 THR A C 1
ATOM 1545 O O . THR A 1 195 ? 17.475 -21.025 -2.541 1.00 79.00 195 THR A O 1
ATOM 1548 N N . GLN A 1 196 ? 15.241 -21.045 -2.509 1.00 80.19 196 GLN A N 1
ATOM 1549 C CA . GLN A 1 196 ? 15.121 -21.726 -3.800 1.00 80.19 196 GLN A CA 1
ATOM 1550 C C . GLN A 1 196 ? 15.661 -20.876 -4.960 1.00 80.19 196 GLN A C 1
ATOM 1552 O O . GLN A 1 196 ? 16.250 -21.407 -5.903 1.00 80.19 196 GLN A O 1
ATOM 1557 N N . ILE A 1 197 ? 15.451 -19.558 -4.914 1.00 74.31 197 ILE A N 1
ATOM 1558 C CA . ILE A 1 197 ? 15.954 -18.630 -5.932 1.00 74.31 197 ILE A CA 1
ATOM 1559 C C . ILE A 1 197 ? 17.465 -18.430 -5.781 1.00 74.31 197 ILE A C 1
ATOM 1561 O O . ILE A 1 197 ? 18.172 -18.452 -6.791 1.00 74.31 197 ILE A O 1
ATOM 1565 N N . SER A 1 198 ? 17.971 -18.269 -4.553 1.00 72.50 198 SER A N 1
ATOM 1566 C CA . SER A 1 198 ? 19.403 -18.054 -4.312 1.00 72.50 198 SER A CA 1
ATOM 1567 C C . SER A 1 198 ? 20.246 -19.261 -4.715 1.00 72.50 198 SER A C 1
ATOM 1569 O O . SER A 1 198 ? 21.310 -19.090 -5.292 1.00 72.50 198 SER A O 1
ATOM 1571 N N . GLN A 1 199 ? 19.745 -20.487 -4.548 1.00 71.69 199 GLN A N 1
ATOM 1572 C CA . GLN A 1 199 ? 20.454 -21.691 -4.999 1.00 71.69 199 GLN A CA 1
ATOM 1573 C C . GLN A 1 199 ? 20.656 -21.767 -6.516 1.00 71.69 199 GLN A C 1
ATOM 1575 O O . GLN A 1 199 ? 21.580 -22.429 -6.977 1.00 71.69 199 GLN A O 1
ATOM 1580 N N . LYS A 1 200 ? 19.829 -21.074 -7.306 1.00 74.56 200 LYS A N 1
ATOM 1581 C CA . LYS A 1 200 ? 20.008 -20.987 -8.765 1.00 74.56 200 LYS A CA 1
ATOM 1582 C C . LYS A 1 200 ? 21.034 -19.929 -9.179 1.00 74.56 200 LYS A C 1
ATOM 1584 O O . LYS A 1 200 ? 21.337 -19.817 -10.363 1.00 74.56 200 LYS A O 1
ATOM 1589 N N . ARG A 1 201 ? 21.529 -19.120 -8.237 1.00 71.94 201 ARG A N 1
ATOM 1590 C CA . ARG A 1 201 ? 22.469 -18.019 -8.472 1.00 71.94 201 ARG A CA 1
ATOM 1591 C C . ARG A 1 201 ? 23.548 -18.044 -7.396 1.00 71.94 201 ARG A C 1
ATOM 1593 O O . ARG A 1 201 ? 23.383 -17.429 -6.349 1.00 71.94 201 ARG A O 1
ATOM 1600 N N . TYR A 1 202 ? 24.658 -18.727 -7.675 1.00 61.66 202 TYR A N 1
ATOM 1601 C CA . TYR A 1 202 ? 25.772 -18.921 -6.732 1.00 61.66 202 TYR A CA 1
ATOM 1602 C C . TYR A 1 202 ? 26.275 -17.623 -6.074 1.00 61.66 202 TYR A C 1
ATOM 1604 O O . TYR A 1 202 ? 26.675 -17.642 -4.917 1.00 61.66 202 TYR A O 1
ATOM 1612 N N . GLU A 1 203 ? 26.170 -16.487 -6.767 1.00 66.50 203 GLU A N 1
ATOM 1613 C CA . GLU A 1 203 ? 26.523 -15.149 -6.265 1.00 66.50 203 GLU A CA 1
ATOM 1614 C C . GLU A 1 203 ? 25.661 -14.659 -5.081 1.00 66.50 203 GLU A C 1
ATOM 1616 O O . GLU A 1 203 ? 26.037 -13.711 -4.398 1.00 66.50 203 GLU A O 1
ATOM 1621 N N . ILE A 1 204 ? 24.498 -15.276 -4.839 1.00 65.69 204 ILE A N 1
ATOM 1622 C CA . ILE A 1 204 ? 23.484 -14.844 -3.855 1.00 65.69 204 ILE A CA 1
ATOM 1623 C C . ILE A 1 204 ? 23.329 -15.887 -2.729 1.00 65.69 204 ILE A C 1
ATOM 1625 O O . ILE A 1 204 ? 22.429 -15.793 -1.893 1.00 65.69 204 ILE A O 1
ATOM 1629 N N . VAL A 1 205 ? 24.172 -16.923 -2.695 1.00 67.12 205 VAL A N 1
ATOM 1630 C CA . VAL A 1 205 ? 24.067 -17.979 -1.682 1.00 67.12 205 VAL A CA 1
ATOM 1631 C C . VAL A 1 205 ? 24.550 -17.448 -0.333 1.00 67.12 205 VAL A C 1
ATOM 1633 O O . VAL A 1 205 ? 25.740 -17.261 -0.104 1.00 67.12 205 VAL A O 1
ATOM 1636 N N . ASP A 1 206 ? 23.602 -17.218 0.573 1.00 69.69 206 ASP A N 1
ATOM 1637 C CA . ASP A 1 206 ? 23.886 -16.875 1.962 1.00 69.69 206 ASP A CA 1
ATOM 1638 C C . ASP A 1 206 ? 24.180 -18.161 2.770 1.00 69.69 206 ASP A C 1
ATOM 1640 O O . ASP A 1 206 ? 23.357 -19.088 2.777 1.00 69.69 206 ASP A O 1
ATOM 1644 N N . PRO A 1 207 ? 25.333 -18.250 3.458 1.00 76.25 207 PRO A N 1
ATOM 1645 C CA . PRO A 1 207 ? 25.739 -19.455 4.180 1.00 76.25 207 PRO A CA 1
ATOM 1646 C C . PRO A 1 207 ? 24.849 -19.761 5.392 1.00 76.25 207 PRO A C 1
ATOM 1648 O O . PRO A 1 207 ? 24.690 -20.925 5.756 1.00 76.25 207 PRO A O 1
ATOM 1651 N N . ILE A 1 208 ? 24.226 -18.750 6.006 1.00 74.75 208 ILE A N 1
ATOM 1652 C CA . ILE A 1 208 ? 23.278 -18.947 7.107 1.00 74.75 208 ILE A CA 1
ATOM 1653 C C . ILE A 1 208 ? 22.003 -19.580 6.551 1.00 74.75 208 ILE A C 1
ATOM 1655 O O . ILE A 1 208 ? 21.523 -20.574 7.096 1.00 74.75 208 ILE A O 1
ATOM 1659 N N . LEU A 1 209 ? 21.484 -19.062 5.432 1.00 68.56 209 LEU A N 1
ATOM 1660 C CA . LEU A 1 209 ? 20.309 -19.631 4.760 1.00 68.56 209 LEU A CA 1
ATOM 1661 C C . LEU A 1 209 ? 20.511 -21.092 4.359 1.00 68.56 209 LEU A C 1
ATOM 1663 O O . LEU A 1 209 ? 19.596 -21.900 4.530 1.00 68.56 209 LEU A O 1
ATOM 1667 N N . ALA A 1 210 ? 21.699 -21.426 3.853 1.00 76.75 210 ALA A N 1
ATOM 1668 C CA . ALA A 1 210 ? 22.040 -22.782 3.436 1.00 76.75 210 ALA A CA 1
ATOM 1669 C C . ALA A 1 210 ? 21.981 -23.793 4.598 1.00 76.75 210 ALA A C 1
ATOM 1671 O O . ALA A 1 210 ? 21.575 -24.933 4.385 1.00 76.75 210 ALA A O 1
ATOM 1672 N N . ASN A 1 211 ? 22.296 -23.366 5.827 1.00 82.38 211 ASN A N 1
ATOM 1673 C CA . ASN A 1 211 ? 22.214 -24.222 7.016 1.00 82.38 211 ASN A CA 1
ATOM 1674 C C . ASN A 1 211 ? 20.769 -24.504 7.455 1.00 82.38 211 ASN A C 1
ATOM 1676 O O . ASN A 1 211 ? 20.484 -25.575 7.983 1.00 82.38 211 ASN A O 1
ATOM 1680 N N . PHE A 1 212 ? 19.848 -23.558 7.244 1.00 82.38 212 PHE A N 1
ATOM 1681 C CA . PHE A 1 212 ? 18.434 -23.746 7.590 1.00 82.38 212 PHE A CA 1
ATOM 1682 C C . PHE A 1 212 ? 17.644 -24.500 6.510 1.00 82.38 212 PHE A C 1
ATOM 1684 O O . PHE A 1 212 ? 16.626 -25.117 6.821 1.00 82.38 212 PHE A O 1
ATOM 1691 N N . PHE A 1 213 ? 18.091 -24.443 5.251 1.00 85.94 213 PHE A N 1
ATOM 1692 C CA . PHE A 1 213 ? 17.424 -25.065 4.103 1.00 85.94 213 PHE A CA 1
ATOM 1693 C C . PHE A 1 213 ? 18.436 -25.820 3.240 1.00 85.94 213 PHE A C 1
ATOM 1695 O O . PHE A 1 213 ? 18.915 -25.265 2.242 1.00 85.94 213 PHE A O 1
ATOM 1702 N N . PRO A 1 214 ? 18.738 -27.083 3.595 1.00 84.50 214 PRO A N 1
ATOM 1703 C CA . PRO A 1 214 ? 19.646 -27.921 2.826 1.00 84.50 214 PRO A CA 1
ATOM 1704 C C . PRO A 1 214 ? 19.274 -27.961 1.336 1.00 84.50 214 PRO A C 1
ATOM 1706 O O . PRO A 1 214 ? 18.094 -27.960 0.962 1.00 84.50 214 PRO A O 1
ATOM 1709 N N . ALA A 1 215 ? 20.285 -27.943 0.464 1.00 82.75 215 ALA A N 1
ATOM 1710 C CA . ALA A 1 215 ? 20.093 -27.851 -0.986 1.00 82.75 215 ALA A CA 1
ATOM 1711 C C . ALA A 1 215 ? 19.321 -29.044 -1.572 1.00 82.75 215 ALA A C 1
ATOM 1713 O O . ALA A 1 215 ? 18.585 -28.886 -2.544 1.00 82.75 215 ALA A O 1
ATOM 1714 N N . ASP A 1 216 ? 19.430 -30.200 -0.932 1.00 88.81 216 ASP A N 1
ATOM 1715 C CA . ASP A 1 216 ? 18.743 -31.449 -1.243 1.00 88.81 216 ASP A CA 1
ATOM 1716 C C . ASP A 1 216 ? 17.267 -31.466 -0.812 1.00 88.81 216 ASP A C 1
ATOM 1718 O O . ASP A 1 216 ? 16.495 -32.282 -1.315 1.00 88.81 216 ASP A O 1
ATOM 1722 N N . TRP A 1 217 ? 16.828 -30.552 0.064 1.00 90.94 217 TRP A N 1
ATOM 1723 C CA . TRP A 1 217 ? 15.419 -30.496 0.456 1.00 90.94 217 TRP A CA 1
ATOM 1724 C C . TRP A 1 217 ? 14.530 -30.053 -0.712 1.00 90.94 217 TRP A C 1
ATOM 1726 O O . TRP A 1 217 ? 14.742 -28.959 -1.252 1.00 90.94 217 TRP A O 1
ATOM 1736 N N . PRO A 1 218 ? 13.460 -30.806 -1.036 1.00 90.56 218 PRO A N 1
ATOM 1737 C CA . PRO A 1 218 ? 12.427 -30.349 -1.954 1.00 90.56 218 PRO A CA 1
ATOM 1738 C C . PRO A 1 218 ? 11.813 -29.028 -1.481 1.00 90.56 218 PRO A C 1
ATOM 1740 O O . PRO A 1 218 ? 11.597 -28.824 -0.284 1.00 90.56 218 PRO A O 1
ATOM 1743 N N . PHE A 1 219 ? 11.441 -28.155 -2.422 1.00 86.00 219 PHE A N 1
ATOM 1744 C CA . PHE A 1 219 ? 10.818 -26.860 -2.114 1.00 86.00 219 PHE A CA 1
ATOM 1745 C C . PHE A 1 219 ? 9.625 -26.985 -1.149 1.00 86.00 219 PHE A C 1
ATOM 1747 O O . PHE A 1 219 ? 9.498 -26.196 -0.216 1.00 86.00 219 PHE A O 1
ATOM 1754 N N . VAL A 1 220 ? 8.795 -28.022 -1.317 1.00 88.06 220 VAL A N 1
ATOM 1755 C CA . VAL A 1 220 ? 7.645 -28.289 -0.440 1.00 88.06 220 VAL A CA 1
ATOM 1756 C C . VAL A 1 220 ? 8.078 -28.533 1.008 1.00 88.06 220 VAL A C 1
ATOM 1758 O O . VAL A 1 220 ? 7.454 -27.995 1.916 1.00 88.06 220 VAL A O 1
ATOM 1761 N N . MET A 1 221 ? 9.159 -29.281 1.250 1.00 91.44 221 MET A N 1
ATOM 1762 C CA . MET A 1 221 ? 9.653 -29.518 2.614 1.00 91.44 221 MET A CA 1
ATOM 1763 C C . MET A 1 221 ? 10.162 -28.229 3.261 1.00 91.44 221 MET A C 1
ATOM 1765 O O . MET A 1 221 ? 9.830 -27.953 4.411 1.00 91.44 221 MET A O 1
ATOM 1769 N N . ARG A 1 222 ? 10.894 -27.401 2.505 1.00 88.81 222 ARG A N 1
ATOM 1770 C CA . ARG A 1 222 ? 11.355 -26.082 2.973 1.00 88.81 222 ARG A CA 1
ATOM 1771 C C . ARG A 1 222 ? 10.188 -25.161 3.313 1.00 88.81 222 ARG A C 1
ATOM 1773 O O . ARG A 1 222 ? 10.230 -24.450 4.309 1.00 88.81 222 ARG A O 1
ATOM 1780 N N . LEU A 1 223 ? 9.144 -25.178 2.485 1.00 88.56 223 LEU A N 1
ATOM 1781 C CA . LEU A 1 223 ? 7.931 -24.407 2.726 1.00 88.56 223 LEU A CA 1
ATOM 1782 C C . LEU A 1 223 ? 7.244 -24.859 4.016 1.00 88.56 223 LEU A C 1
ATOM 1784 O O . LEU A 1 223 ? 6.948 -24.044 4.888 1.00 88.56 223 LEU A O 1
ATOM 1788 N N . MET A 1 224 ? 7.033 -26.168 4.159 1.00 91.62 224 MET A N 1
ATOM 1789 C CA . MET A 1 224 ? 6.347 -26.746 5.312 1.00 91.62 224 MET A CA 1
ATOM 1790 C C . MET A 1 224 ? 7.116 -26.542 6.623 1.00 91.62 224 MET A C 1
ATOM 1792 O O . MET A 1 224 ? 6.476 -26.325 7.654 1.00 91.62 224 MET A O 1
ATOM 1796 N N . SER A 1 225 ? 8.455 -26.557 6.600 1.00 92.12 225 SER A N 1
ATOM 1797 C CA . SER A 1 225 ? 9.278 -26.440 7.812 1.00 92.12 225 SER A CA 1
ATOM 1798 C C . SER A 1 225 ? 9.160 -25.086 8.512 1.00 92.12 225 SER A C 1
ATOM 1800 O O . SER A 1 225 ? 9.307 -25.027 9.730 1.00 92.12 225 SER A O 1
ATOM 1802 N N . LEU A 1 226 ? 8.844 -24.011 7.784 1.00 91.50 226 LEU A N 1
ATOM 1803 C CA . LEU A 1 226 ? 8.549 -22.708 8.383 1.00 91.50 226 LEU A CA 1
ATOM 1804 C C . LEU A 1 226 ? 7.050 -22.435 8.483 1.00 91.50 226 LEU A C 1
ATOM 1806 O O . LEU A 1 226 ? 6.591 -21.874 9.482 1.00 91.50 226 LEU A O 1
ATOM 1810 N N . PHE A 1 227 ? 6.281 -22.812 7.460 1.00 90.50 227 PHE A N 1
ATOM 1811 C CA . PHE A 1 227 ? 4.868 -22.460 7.388 1.00 90.50 227 PHE A CA 1
ATOM 1812 C C . PHE A 1 227 ? 4.025 -23.204 8.424 1.00 90.50 227 PHE A C 1
ATOM 1814 O O . PHE A 1 227 ? 3.194 -22.578 9.079 1.00 90.50 227 PHE A O 1
ATOM 1821 N N . LEU A 1 228 ? 4.240 -24.512 8.629 1.00 93.88 228 LEU A N 1
ATOM 1822 C CA . LEU A 1 228 ? 3.431 -25.289 9.576 1.00 93.88 228 LEU A CA 1
ATOM 1823 C C . LEU A 1 228 ? 3.634 -24.842 11.034 1.00 93.88 228 LEU A C 1
ATOM 1825 O O . LEU A 1 228 ? 2.623 -24.621 11.706 1.00 93.88 228 LEU A O 1
ATOM 1829 N N . PRO A 1 229 ? 4.870 -24.625 11.540 1.00 95.12 229 PRO A N 1
ATOM 1830 C CA . PRO A 1 229 ? 5.056 -24.081 12.885 1.00 95.12 229 PRO A CA 1
ATOM 1831 C C . PRO A 1 229 ? 4.419 -22.701 13.053 1.00 95.12 229 PRO A C 1
ATOM 1833 O O . PRO A 1 229 ? 3.735 -22.452 14.046 1.00 95.12 229 PRO A O 1
ATOM 1836 N N . MET A 1 230 ? 4.576 -21.813 12.066 1.00 94.81 230 MET A N 1
ATOM 1837 C CA . MET A 1 230 ? 3.981 -20.479 12.129 1.00 94.81 230 MET A CA 1
ATOM 1838 C C . MET A 1 230 ? 2.448 -20.527 12.080 1.00 94.81 230 MET A C 1
ATOM 1840 O O . MET A 1 230 ? 1.781 -19.800 12.818 1.00 94.81 230 MET A O 1
ATOM 1844 N N . MET A 1 231 ? 1.875 -21.421 11.272 1.00 92.50 231 MET A N 1
ATOM 1845 C CA . MET A 1 231 ? 0.436 -21.680 11.241 1.00 92.50 231 MET A CA 1
ATOM 1846 C C . MET A 1 231 ? -0.061 -22.211 12.588 1.00 92.50 231 MET A C 1
ATOM 1848 O O . MET A 1 231 ? -1.064 -21.721 13.100 1.00 92.50 231 MET A O 1
ATOM 1852 N N . ALA A 1 232 ? 0.655 -23.150 13.212 1.00 95.38 232 ALA A N 1
ATOM 1853 C CA . ALA A 1 232 ? 0.309 -23.661 14.537 1.00 95.38 232 ALA A CA 1
ATOM 1854 C C . ALA A 1 232 ? 0.330 -22.549 15.601 1.00 95.38 232 ALA A C 1
ATOM 1856 O O . ALA A 1 232 ? -0.614 -22.430 16.386 1.00 95.38 232 ALA A O 1
ATOM 1857 N N . VAL A 1 233 ? 1.350 -21.679 15.584 1.00 95.56 233 VAL A N 1
ATOM 1858 C CA . VAL A 1 233 ? 1.416 -20.484 16.445 1.00 95.56 233 VAL A CA 1
ATOM 1859 C C . VAL A 1 233 ? 0.228 -19.560 16.181 1.00 95.56 233 VAL A C 1
ATOM 1861 O O . VAL A 1 233 ? -0.427 -19.124 17.130 1.00 95.56 233 VAL A O 1
ATOM 1864 N N . ALA A 1 234 ? -0.098 -19.292 14.915 1.00 92.19 234 ALA A N 1
ATOM 1865 C CA . ALA A 1 234 ? -1.226 -18.444 14.549 1.00 92.19 234 ALA A CA 1
ATOM 1866 C C . ALA A 1 234 ? -2.556 -19.012 15.055 1.00 92.19 234 ALA A C 1
ATOM 1868 O O . ALA A 1 234 ? -3.308 -18.301 15.722 1.00 92.19 234 ALA A O 1
ATOM 1869 N N . LEU A 1 235 ? -2.819 -20.298 14.823 1.00 93.50 235 LEU A N 1
ATOM 1870 C CA . LEU A 1 235 ? -4.023 -20.980 15.295 1.00 93.50 235 LEU A CA 1
ATOM 1871 C C . LEU A 1 235 ? -4.111 -20.987 16.825 1.00 93.50 235 LEU A C 1
ATOM 1873 O O . LEU A 1 235 ? -5.173 -20.698 17.377 1.00 93.50 235 LEU A O 1
ATOM 1877 N N . TYR A 1 236 ? -3.001 -21.245 17.522 1.00 96.62 236 TYR A N 1
ATOM 1878 C CA . TYR A 1 236 ? -2.954 -21.211 18.983 1.00 96.62 236 TYR A CA 1
ATOM 1879 C C . TYR A 1 236 ? -3.259 -19.814 19.535 1.00 96.62 236 TYR A C 1
ATOM 1881 O O . TYR A 1 236 ? -4.084 -19.659 20.441 1.00 96.62 236 TYR A O 1
ATOM 1889 N N . VAL A 1 237 ? -2.630 -18.779 18.979 1.00 94.25 237 VAL A N 1
ATOM 1890 C CA . VAL A 1 237 ? -2.838 -17.391 19.405 1.00 94.25 237 VAL A CA 1
ATOM 1891 C C . VAL A 1 237 ? -4.271 -16.942 19.115 1.00 94.25 237 VAL A C 1
ATOM 1893 O O . VAL A 1 237 ? -4.923 -16.395 20.007 1.00 94.25 237 VAL A O 1
ATOM 1896 N N . LEU A 1 238 ? -4.803 -17.243 17.926 1.00 91.69 238 LEU A N 1
ATOM 1897 C CA . LEU A 1 238 ? -6.200 -16.970 17.578 1.00 91.69 238 LEU A CA 1
ATOM 1898 C C . LEU A 1 238 ? -7.166 -17.695 18.518 1.00 91.69 238 LEU A C 1
ATOM 1900 O O . LEU A 1 238 ? -8.101 -17.079 19.024 1.00 91.69 238 LEU A O 1
ATOM 1904 N N . HIS A 1 239 ? -6.904 -18.963 18.838 1.00 94.94 239 HIS A N 1
ATOM 1905 C CA . HIS A 1 239 ? -7.696 -19.715 19.806 1.00 94.94 239 HIS A CA 1
ATOM 1906 C C . HIS A 1 239 ? -7.670 -19.062 21.198 1.00 94.94 239 HIS A C 1
ATOM 1908 O O . HIS A 1 239 ? -8.707 -18.913 21.849 1.00 94.94 239 HIS A O 1
ATOM 1914 N N . ARG A 1 240 ? -6.496 -18.614 21.664 1.00 95.62 240 ARG A N 1
ATOM 1915 C CA . ARG A 1 240 ? -6.356 -17.890 22.942 1.00 95.62 240 ARG A CA 1
ATOM 1916 C C . ARG A 1 240 ? -7.115 -16.565 22.941 1.00 95.62 240 ARG A C 1
ATOM 1918 O O . ARG A 1 240 ? -7.665 -16.200 23.979 1.00 95.62 240 ARG A O 1
ATOM 1925 N N . MET A 1 241 ? -7.159 -15.867 21.810 1.00 92.38 241 MET A N 1
ATOM 1926 C CA . MET A 1 241 ? -7.939 -14.638 21.648 1.00 92.38 241 MET A CA 1
ATOM 1927 C C . MET A 1 241 ? -9.439 -14.926 21.643 1.00 92.38 241 MET A C 1
ATOM 1929 O O . MET A 1 241 ? -10.174 -14.280 22.385 1.00 92.38 241 MET A O 1
ATOM 1933 N N . ALA A 1 242 ? -9.877 -15.934 20.889 1.00 93.50 242 ALA A N 1
ATOM 1934 C CA . ALA A 1 242 ? -11.274 -16.336 20.801 1.00 93.50 242 ALA A CA 1
ATOM 1935 C C . ALA A 1 242 ? -11.850 -16.720 22.171 1.00 93.50 242 ALA A C 1
ATOM 1937 O O . ALA A 1 242 ? -12.944 -16.290 22.514 1.00 93.50 242 ALA A O 1
ATOM 1938 N N . ARG A 1 243 ? -11.086 -17.432 23.016 1.00 95.00 243 ARG A N 1
ATOM 1939 C CA . ARG A 1 243 ? -11.510 -17.775 24.390 1.00 95.00 243 ARG A CA 1
ATOM 1940 C C . ARG A 1 243 ? -11.740 -16.574 25.312 1.00 95.00 243 ARG A C 1
ATOM 1942 O O . ARG A 1 243 ? -12.364 -16.738 26.353 1.00 95.00 243 ARG A O 1
ATOM 1949 N N . ARG A 1 244 ? -11.220 -15.390 24.973 1.00 91.12 244 ARG A N 1
ATOM 1950 C CA . ARG A 1 244 ? -11.434 -14.154 25.745 1.00 91.12 244 ARG A CA 1
ATOM 1951 C C . ARG A 1 244 ? -12.653 -13.358 25.277 1.00 91.12 244 ARG A C 1
ATOM 1953 O O . ARG A 1 244 ? -12.978 -12.358 25.906 1.00 91.12 244 ARG A O 1
ATOM 1960 N N . VAL A 1 245 ? -13.299 -13.769 24.186 1.00 90.44 245 VAL A N 1
ATOM 1961 C CA . VAL A 1 245 ? -14.511 -13.131 23.665 1.00 90.44 245 VAL A CA 1
ATOM 1962 C C . VAL A 1 245 ? -15.733 -13.936 24.124 1.00 90.44 245 VAL A C 1
ATOM 1964 O O . VAL A 1 245 ? -15.713 -15.166 24.015 1.00 90.44 245 VAL A O 1
ATOM 1967 N N . PRO A 1 246 ? -16.805 -13.291 24.627 1.00 90.62 246 PRO A N 1
ATOM 1968 C CA . PRO A 1 246 ? -18.058 -13.977 24.935 1.00 90.62 246 PRO A CA 1
ATOM 1969 C C . PRO A 1 246 ? -18.558 -14.793 23.734 1.00 90.62 246 PRO A C 1
ATOM 1971 O O . PRO A 1 246 ? -18.615 -14.289 22.615 1.00 90.62 246 PRO A O 1
ATOM 1974 N N . GLY A 1 247 ? -18.885 -16.071 23.946 1.00 92.44 247 GLY A N 1
ATOM 1975 C CA . GLY A 1 247 ? -19.259 -16.990 22.862 1.00 92.44 247 GLY A CA 1
ATOM 1976 C C . GLY A 1 247 ? -18.080 -17.590 22.078 1.00 92.44 247 GLY A C 1
ATOM 1977 O O . GLY A 1 247 ? -18.292 -18.192 21.024 1.00 92.44 247 GLY A O 1
ATOM 1978 N N . GLY A 1 248 ? -16.841 -17.437 22.559 1.00 94.19 248 GLY A N 1
ATOM 1979 C CA . GLY A 1 248 ? -15.664 -18.122 22.023 1.00 94.19 248 GLY A CA 1
ATOM 1980 C C . GLY A 1 248 ? -15.360 -17.753 20.568 1.00 94.19 248 GLY A C 1
ATOM 1981 O 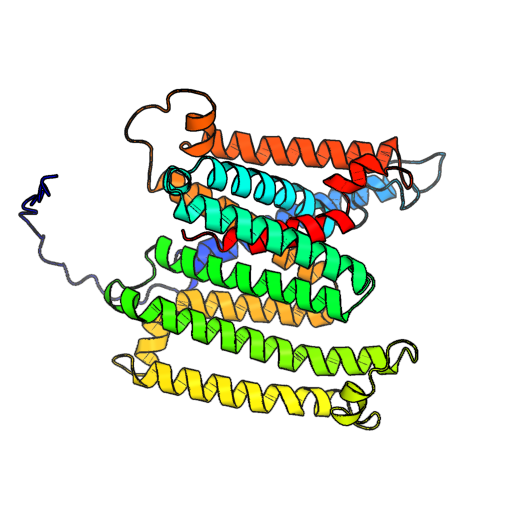O . GLY A 1 248 ? -15.341 -16.582 20.189 1.00 94.19 248 GLY A O 1
ATOM 1982 N N . TRP A 1 249 ? -15.143 -18.768 19.726 1.00 94.94 249 TRP A N 1
ATOM 1983 C CA . TRP A 1 249 ? -14.901 -18.592 18.288 1.00 94.94 249 TRP A CA 1
ATOM 1984 C C . TRP A 1 249 ? -16.067 -17.934 17.556 1.00 94.94 249 TRP A C 1
ATOM 1986 O O . TRP A 1 249 ? -15.837 -17.075 16.708 1.00 94.94 249 TRP A O 1
ATOM 1996 N N . THR A 1 250 ? -17.306 -18.286 17.900 1.00 93.88 250 THR A N 1
ATOM 1997 C CA . THR A 1 250 ? -18.501 -17.709 17.273 1.00 93.88 250 THR A CA 1
ATOM 1998 C C . THR A 1 250 ? -18.606 -16.220 17.577 1.00 93.88 250 THR A C 1
ATOM 2000 O O . THR A 1 250 ? -18.865 -15.426 16.674 1.00 93.88 250 THR A O 1
ATOM 2003 N N . GLY A 1 251 ? -18.346 -15.829 18.829 1.00 91.56 251 GLY A N 1
ATOM 2004 C CA . GLY A 1 251 ? -18.283 -14.424 19.230 1.00 91.56 251 GLY A CA 1
ATOM 2005 C C . GLY A 1 251 ? -17.149 -13.677 18.534 1.00 91.56 251 GLY A C 1
ATOM 2006 O O . GLY A 1 251 ? -17.376 -12.632 17.927 1.00 91.56 251 GLY A O 1
ATOM 2007 N N . PHE A 1 252 ? -15.942 -14.250 18.540 1.00 92.00 252 PHE A N 1
ATOM 2008 C CA . PHE A 1 252 ? -14.775 -13.671 17.871 1.00 92.00 252 PHE A CA 1
ATOM 2009 C C . PHE A 1 252 ? -15.013 -13.455 16.373 1.00 92.00 252 PHE A C 1
ATOM 2011 O O . PHE A 1 252 ? -14.762 -12.366 15.855 1.00 92.00 252 PHE A O 1
ATOM 2018 N N . TRP A 1 253 ? -15.551 -14.465 15.685 1.00 92.06 253 TRP A N 1
ATOM 2019 C CA . TRP A 1 253 ? -15.907 -14.369 14.275 1.00 92.06 253 TRP A CA 1
ATOM 2020 C C . TRP A 1 253 ? -17.000 -13.331 14.048 1.00 92.06 253 TRP A C 1
ATOM 2022 O O . TRP A 1 253 ? -16.839 -12.465 13.200 1.00 92.06 253 TRP A O 1
ATOM 2032 N N . ARG A 1 254 ? -18.087 -13.338 14.826 1.00 89.94 254 ARG A N 1
ATOM 2033 C CA . ARG A 1 254 ? -19.171 -12.355 14.680 1.00 89.94 254 ARG A CA 1
ATOM 2034 C C . ARG A 1 254 ? -18.660 -10.917 14.793 1.00 89.94 254 ARG A C 1
ATOM 2036 O O . ARG A 1 254 ? -19.040 -10.080 13.979 1.00 89.94 254 ARG A O 1
ATOM 2043 N N . VAL A 1 255 ? -17.776 -10.661 15.759 1.00 89.88 255 VAL A N 1
ATOM 2044 C CA . VAL A 1 255 ? -17.204 -9.334 16.025 1.00 89.88 255 VAL A CA 1
ATOM 2045 C C . VAL A 1 255 ? -16.171 -8.931 14.977 1.00 89.88 255 VAL A C 1
ATOM 2047 O O . VAL A 1 255 ? -16.119 -7.763 14.618 1.00 89.88 255 VAL A O 1
ATOM 2050 N N . HIS A 1 256 ? -15.337 -9.850 14.483 1.00 91.56 256 HIS A N 1
ATOM 2051 C CA . HIS A 1 256 ? -14.200 -9.510 13.618 1.00 91.56 256 HIS A CA 1
ATOM 2052 C C . HIS A 1 256 ? -14.326 -9.992 12.167 1.00 91.56 256 HIS A C 1
ATOM 2054 O O . HIS A 1 256 ? -13.424 -9.723 11.373 1.00 91.56 256 HIS A O 1
ATOM 2060 N N . ARG A 1 257 ? -15.436 -10.634 11.774 1.00 93.25 257 ARG A N 1
ATOM 2061 C CA . ARG A 1 257 ? -15.662 -11.137 10.405 1.00 93.25 257 ARG A CA 1
ATOM 2062 C C . ARG A 1 257 ? -15.331 -10.128 9.300 1.00 93.25 257 ARG A C 1
ATOM 2064 O O . ARG A 1 257 ? -14.755 -10.573 8.313 1.00 93.25 257 ARG A O 1
ATOM 2071 N N . PRO A 1 258 ? -15.612 -8.808 9.410 1.00 93.56 258 PRO A N 1
ATOM 2072 C CA . PRO A 1 258 ? -15.368 -7.901 8.290 1.00 93.56 258 PRO A CA 1
ATOM 2073 C C . PRO A 1 258 ? -13.875 -7.731 8.012 1.00 93.56 258 PRO A C 1
ATOM 2075 O O . PRO A 1 258 ? -13.440 -7.846 6.870 1.00 93.56 258 PRO A O 1
ATOM 2078 N N . ILE A 1 259 ? -13.080 -7.506 9.062 1.00 92.69 259 ILE A N 1
ATOM 2079 C CA . ILE A 1 259 ? -11.634 -7.311 8.930 1.00 92.69 259 ILE A CA 1
ATOM 2080 C C . ILE A 1 259 ? -10.901 -8.632 8.676 1.00 92.69 259 ILE A C 1
ATOM 2082 O O . ILE A 1 259 ? -9.953 -8.659 7.899 1.00 92.69 259 ILE A O 1
ATOM 2086 N N . LEU A 1 260 ? -11.375 -9.744 9.253 1.00 92.06 260 LEU A N 1
ATOM 2087 C CA . LEU A 1 260 ? -10.837 -11.074 8.956 1.00 92.06 260 LEU A CA 1
ATOM 2088 C C . LEU A 1 260 ? -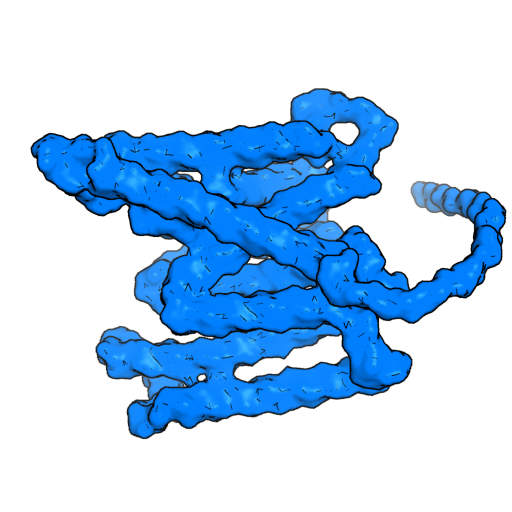11.069 -11.458 7.491 1.00 92.06 260 LEU A C 1
ATOM 2090 O O . LEU A 1 260 ? -10.166 -12.010 6.871 1.00 92.06 260 LEU A O 1
ATOM 2094 N N . ALA A 1 261 ? -12.236 -11.131 6.924 1.00 92.88 261 ALA A N 1
ATOM 2095 C CA . ALA A 1 261 ? -12.511 -11.347 5.506 1.00 92.88 261 ALA A CA 1
ATOM 2096 C C . ALA A 1 261 ? -11.576 -10.516 4.621 1.00 92.88 261 ALA A C 1
ATOM 2098 O O . ALA A 1 261 ? -10.980 -11.068 3.701 1.00 92.88 261 ALA A O 1
ATOM 2099 N N . VAL A 1 262 ? -11.386 -9.226 4.936 1.00 92.38 262 VAL A N 1
ATOM 2100 C CA . VAL A 1 262 ? -10.405 -8.384 4.232 1.00 92.38 262 VAL A CA 1
ATOM 2101 C C . VAL A 1 262 ? -9.021 -9.023 4.295 1.00 92.38 262 VAL A C 1
ATOM 2103 O O . VAL A 1 262 ? -8.446 -9.277 3.249 1.00 92.38 262 VAL A O 1
ATOM 2106 N N . TYR A 1 263 ? -8.518 -9.384 5.478 1.00 90.31 263 TYR A N 1
ATOM 2107 C CA . TYR A 1 263 ? -7.189 -9.994 5.614 1.00 90.31 263 TYR A CA 1
ATOM 2108 C C . TYR A 1 263 ? -7.056 -11.326 4.873 1.00 90.31 263 TYR A C 1
ATOM 2110 O O . TYR A 1 263 ? -6.014 -11.580 4.273 1.00 90.31 263 TYR A O 1
ATOM 2118 N N . LEU A 1 264 ? -8.094 -12.165 4.888 1.00 88.44 264 LEU A N 1
ATOM 2119 C CA . LEU A 1 264 ? -8.097 -13.430 4.160 1.00 88.44 264 LEU A CA 1
ATOM 2120 C C . LEU A 1 264 ? -8.035 -13.199 2.646 1.00 88.44 264 LEU A C 1
ATOM 2122 O O . LEU A 1 264 ? -7.245 -13.849 1.962 1.00 88.44 264 LEU A O 1
ATOM 2126 N N . PHE A 1 265 ? -8.816 -12.250 2.123 1.00 89.44 265 PHE A N 1
ATOM 2127 C CA . PHE A 1 265 ? -8.751 -11.892 0.708 1.00 89.44 265 PHE A CA 1
ATOM 2128 C C . PHE A 1 265 ? -7.401 -11.269 0.342 1.00 89.44 265 PHE A C 1
ATOM 2130 O O . PHE A 1 265 ? -6.823 -11.639 -0.678 1.00 89.44 265 PHE A O 1
ATOM 2137 N N . SER A 1 266 ? -6.853 -10.401 1.194 1.00 86.12 266 SER A N 1
ATOM 2138 C CA . SER A 1 266 ? -5.514 -9.831 1.028 1.00 86.12 266 SER A CA 1
ATOM 2139 C C . SER A 1 266 ? -4.436 -10.911 0.984 1.00 86.12 266 SER A C 1
ATOM 2141 O O . SER A 1 266 ? -3.571 -10.879 0.113 1.00 86.12 266 SER A O 1
ATOM 2143 N N . LEU A 1 267 ? -4.507 -11.904 1.878 1.00 83.38 267 LEU A N 1
ATOM 2144 C CA . LEU A 1 267 ? -3.602 -13.051 1.870 1.00 83.38 267 LEU A CA 1
ATOM 2145 C C . LEU A 1 267 ? -3.741 -13.848 0.568 1.00 83.38 267 LEU A C 1
ATOM 2147 O O . LEU A 1 267 ? -2.728 -14.203 -0.027 1.00 83.38 267 LEU A O 1
ATOM 2151 N N . GLY A 1 268 ? -4.969 -14.071 0.091 1.00 83.88 268 GLY A N 1
ATOM 2152 C CA . GLY A 1 268 ? -5.227 -14.708 -1.201 1.00 83.88 268 GLY A CA 1
ATOM 2153 C C . GLY A 1 268 ? -4.563 -13.966 -2.365 1.00 83.88 268 GLY A C 1
ATOM 2154 O O . GLY A 1 268 ? -3.889 -14.590 -3.180 1.00 83.88 268 GLY A O 1
ATOM 2155 N N . VAL A 1 269 ? -4.666 -12.634 -2.405 1.00 80.75 269 VAL A N 1
ATOM 2156 C CA . VAL A 1 269 ? -3.997 -11.806 -3.425 1.00 80.75 269 VAL A CA 1
ATOM 2157 C C . VAL A 1 269 ? -2.473 -11.911 -3.323 1.00 80.75 269 VAL A C 1
ATOM 2159 O O . VAL A 1 269 ? -1.809 -12.047 -4.348 1.00 80.75 269 VAL A O 1
ATOM 2162 N N . VAL A 1 270 ? -1.903 -11.905 -2.114 1.00 78.44 270 VAL A N 1
ATOM 2163 C CA . VAL A 1 270 ? -0.450 -12.069 -1.929 1.00 78.44 270 VAL A CA 1
ATOM 2164 C C . VAL A 1 270 ? 0.016 -13.461 -2.359 1.00 78.44 270 VAL A C 1
ATOM 2166 O O . VAL A 1 270 ? 1.043 -13.579 -3.021 1.00 78.44 270 VAL A O 1
ATOM 2169 N N . VAL A 1 271 ? -0.746 -14.514 -2.054 1.00 79.62 271 VAL A N 1
ATOM 2170 C CA . VAL A 1 271 ? -0.449 -15.873 -2.532 1.00 79.62 271 VAL A CA 1
ATOM 2171 C C . VAL A 1 271 ? -0.493 -15.922 -4.057 1.00 79.62 271 VAL A C 1
ATOM 2173 O O . VAL A 1 271 ? 0.440 -16.434 -4.667 1.00 79.62 271 VAL A O 1
ATOM 2176 N N . LEU A 1 272 ? -1.508 -15.324 -4.690 1.00 79.50 272 LEU A N 1
ATOM 2177 C CA . LEU A 1 272 ? -1.550 -15.186 -6.149 1.00 79.50 272 LEU A CA 1
ATOM 2178 C C . LEU A 1 272 ? -0.338 -14.408 -6.681 1.00 79.50 272 LEU A C 1
ATOM 2180 O O . LEU A 1 272 ? 0.175 -14.742 -7.747 1.00 79.50 272 LEU A O 1
ATOM 2184 N N . ALA A 1 273 ? 0.172 -13.429 -5.930 1.00 76.19 273 ALA A N 1
ATOM 2185 C CA . ALA A 1 273 ? 1.362 -12.679 -6.312 1.00 76.19 273 ALA A CA 1
ATOM 2186 C C . ALA A 1 273 ? 2.653 -13.499 -6.298 1.00 76.19 273 ALA A C 1
ATOM 2188 O O . ALA A 1 273 ? 3.522 -13.269 -7.141 1.00 76.19 273 ALA A O 1
ATOM 2189 N N . LEU A 1 274 ? 2.757 -14.500 -5.418 1.00 73.50 274 LEU A N 1
ATOM 2190 C CA . LEU A 1 274 ? 3.876 -15.447 -5.436 1.00 73.50 274 LEU A CA 1
ATOM 2191 C C . LEU A 1 274 ? 3.943 -16.230 -6.757 1.00 73.50 274 LEU A C 1
ATOM 2193 O O . LEU A 1 274 ? 5.036 -16.586 -7.192 1.00 73.50 274 LEU A O 1
ATOM 2197 N N . PHE A 1 275 ? 2.801 -16.448 -7.418 1.00 77.50 275 PHE A N 1
ATOM 2198 C CA . PHE A 1 275 ? 2.725 -17.128 -8.715 1.00 77.50 275 PHE A CA 1
ATOM 2199 C C . PHE A 1 275 ? 2.736 -16.162 -9.912 1.00 77.50 275 PHE A C 1
ATOM 2201 O O . PHE A 1 275 ? 3.262 -16.502 -10.968 1.00 77.50 275 PHE A O 1
ATOM 2208 N N . GLY A 1 276 ? 2.169 -14.960 -9.760 1.00 75.50 276 GLY A N 1
ATOM 2209 C CA . GLY A 1 276 ? 2.010 -13.965 -10.830 1.00 75.50 276 GLY A CA 1
ATOM 2210 C C . GLY A 1 276 ? 3.183 -12.992 -11.015 1.00 75.50 276 GLY A C 1
ATOM 2211 O O . GLY A 1 276 ? 3.175 -12.195 -11.954 1.00 75.50 276 GLY A O 1
ATOM 2212 N N . GLY A 1 277 ? 4.187 -13.026 -10.134 1.00 80.06 277 GLY A N 1
ATOM 2213 C CA . GLY A 1 277 ? 5.352 -12.139 -10.185 1.00 80.06 277 GLY A CA 1
ATOM 2214 C C . GLY A 1 277 ? 5.072 -10.715 -9.684 1.00 80.06 277 GLY A C 1
ATOM 2215 O O . GLY A 1 277 ? 4.065 -10.436 -9.033 1.00 80.06 277 GLY A O 1
ATOM 2216 N N . SER A 1 278 ? 5.980 -9.777 -9.986 1.00 79.81 278 SER A N 1
ATOM 2217 C CA . SER A 1 278 ? 5.951 -8.417 -9.414 1.00 79.81 278 SER A CA 1
ATOM 2218 C C . SER A 1 278 ? 4.681 -7.622 -9.739 1.00 79.81 278 SER A C 1
ATOM 2220 O O . SER A 1 278 ? 4.292 -6.756 -8.963 1.00 79.81 278 SER A O 1
ATOM 2222 N N . GLY A 1 279 ? 4.013 -7.917 -10.861 1.00 85.19 279 GLY A N 1
ATOM 2223 C CA . GLY A 1 279 ? 2.790 -7.214 -11.264 1.00 85.19 279 GLY A CA 1
ATOM 2224 C C . GLY A 1 279 ? 1.639 -7.390 -10.271 1.00 85.19 279 GLY A C 1
ATOM 2225 O O . GLY A 1 279 ? 0.859 -6.469 -10.058 1.00 85.19 279 GLY A O 1
ATOM 2226 N N . ALA A 1 280 ? 1.561 -8.531 -9.591 1.00 85.94 280 ALA A N 1
ATOM 2227 C CA . ALA A 1 280 ? 0.529 -8.760 -8.587 1.00 85.94 280 ALA A CA 1
ATOM 2228 C C . ALA A 1 280 ? 0.771 -7.970 -7.286 1.00 85.94 280 ALA A C 1
ATOM 2230 O O . ALA A 1 280 ? -0.184 -7.553 -6.632 1.00 85.94 280 ALA A O 1
ATOM 2231 N N . PHE A 1 281 ? 2.031 -7.675 -6.948 1.00 85.75 281 PHE A N 1
ATOM 2232 C CA . PHE A 1 281 ? 2.335 -6.732 -5.870 1.00 85.75 281 PHE A CA 1
ATOM 2233 C C . PHE A 1 281 ? 1.919 -5.305 -6.238 1.00 85.75 281 PHE A C 1
ATOM 2235 O O . PHE A 1 281 ? 1.343 -4.615 -5.399 1.00 85.75 281 PHE A O 1
ATOM 2242 N N . ASP A 1 282 ? 2.130 -4.880 -7.487 1.00 91.94 282 ASP A N 1
ATOM 2243 C CA . ASP A 1 282 ? 1.660 -3.571 -7.957 1.00 91.94 282 ASP A CA 1
ATOM 2244 C C . ASP A 1 282 ? 0.130 -3.445 -7.837 1.00 91.94 282 ASP A C 1
ATOM 2246 O O . ASP A 1 282 ? -0.368 -2.392 -7.440 1.00 91.94 282 ASP A O 1
ATOM 2250 N N . ILE A 1 283 ? -0.622 -4.522 -8.121 1.00 92.94 283 ILE A N 1
ATOM 2251 C CA . ILE A 1 283 ? -2.085 -4.571 -7.922 1.00 92.94 283 ILE A CA 1
ATOM 2252 C C . ILE A 1 283 ? -2.434 -4.307 -6.457 1.00 92.94 283 ILE A C 1
ATOM 2254 O O . ILE A 1 283 ? -3.326 -3.509 -6.161 1.00 92.94 283 ILE A O 1
ATOM 2258 N N . TRP A 1 284 ? -1.732 -4.959 -5.531 1.00 91.00 284 TRP A N 1
ATOM 2259 C CA . TRP A 1 284 ? -1.972 -4.784 -4.103 1.00 91.00 284 TRP A CA 1
ATOM 2260 C C . TRP A 1 284 ? -1.657 -3.356 -3.634 1.00 91.00 284 TRP A C 1
ATOM 2262 O O . TRP A 1 284 ? -2.467 -2.721 -2.955 1.00 91.00 284 TRP A O 1
ATOM 2272 N N . VAL A 1 285 ? -0.506 -2.824 -4.045 1.00 93.75 285 VAL A N 1
ATOM 2273 C CA . VAL A 1 285 ? -0.084 -1.454 -3.724 1.00 93.75 285 VAL A CA 1
ATOM 2274 C C . VAL A 1 285 ? -1.081 -0.431 -4.277 1.00 93.75 285 VAL A C 1
ATOM 2276 O O . VAL A 1 285 ? -1.509 0.469 -3.554 1.00 93.75 285 VAL A O 1
ATOM 2279 N N . LEU A 1 286 ? -1.527 -0.604 -5.524 1.00 96.25 286 LEU A N 1
ATOM 2280 C CA . LEU A 1 286 ? -2.551 0.246 -6.130 1.00 96.25 286 LEU A CA 1
ATOM 2281 C C . LEU A 1 286 ? -3.897 0.137 -5.395 1.00 96.25 286 LEU A C 1
ATOM 2283 O O . LEU A 1 286 ? -4.523 1.163 -5.126 1.00 96.25 286 LEU A O 1
ATOM 2287 N N . THR A 1 287 ? -4.305 -1.071 -4.995 1.00 96.25 287 THR A N 1
ATOM 2288 C CA . THR A 1 287 ? -5.534 -1.290 -4.210 1.00 96.25 287 THR A CA 1
ATOM 2289 C C . THR A 1 287 ? -5.526 -0.478 -2.925 1.00 96.25 287 THR A C 1
ATOM 2291 O O . THR A 1 287 ? -6.537 0.137 -2.587 1.00 96.25 287 THR A O 1
ATOM 2294 N N . HIS A 1 288 ? -4.389 -0.424 -2.230 1.00 96.38 288 HIS A N 1
ATOM 2295 C CA . HIS A 1 288 ? -4.249 0.376 -1.020 1.00 96.38 288 HIS A CA 1
ATOM 2296 C C . HIS A 1 288 ? -4.461 1.879 -1.287 1.00 96.38 288 HIS A C 1
ATOM 2298 O O . HIS A 1 288 ? -5.221 2.516 -0.557 1.00 96.38 288 HIS A O 1
ATOM 2304 N N . PHE A 1 289 ? -3.884 2.446 -2.353 1.00 97.31 289 PHE A N 1
ATOM 2305 C CA . PHE A 1 289 ? -4.102 3.863 -2.689 1.00 97.31 289 PHE A CA 1
ATOM 2306 C C . PHE A 1 289 ? -5.558 4.162 -3.039 1.00 97.31 289 PHE A C 1
ATOM 2308 O O . PHE A 1 289 ? -6.125 5.152 -2.575 1.00 97.31 289 PHE A O 1
ATOM 2315 N N . VAL A 1 290 ? -6.193 3.281 -3.814 1.00 98.06 290 VAL A N 1
ATOM 2316 C CA . VAL A 1 290 ? -7.611 3.414 -4.169 1.00 98.06 290 VAL A CA 1
ATOM 2317 C C . VAL A 1 290 ? -8.499 3.294 -2.922 1.00 98.06 290 VAL A C 1
ATOM 2319 O O . VAL A 1 290 ? -9.449 4.065 -2.760 1.00 98.06 290 VAL A O 1
ATOM 2322 N N . ALA A 1 291 ? -8.172 2.381 -2.003 1.00 97.69 291 ALA A N 1
ATOM 2323 C CA . ALA A 1 291 ? -8.875 2.237 -0.732 1.00 97.69 291 ALA A CA 1
ATOM 2324 C C . ALA A 1 291 ? -8.736 3.481 0.143 1.00 97.69 291 ALA A C 1
ATOM 2326 O O . ALA A 1 291 ? -9.739 3.961 0.674 1.00 97.69 291 ALA A O 1
ATOM 2327 N N . TRP A 1 292 ? -7.532 4.047 0.235 1.00 97.81 292 TRP A N 1
ATOM 2328 C CA . TRP A 1 292 ? -7.305 5.292 0.956 1.00 97.81 292 TRP A CA 1
ATOM 2329 C C . TRP A 1 292 ? -8.086 6.460 0.345 1.00 97.81 292 TRP A C 1
ATOM 2331 O O . TRP A 1 292 ? -8.707 7.226 1.080 1.00 97.81 292 TRP A O 1
ATOM 2341 N N . TYR A 1 293 ? -8.137 6.566 -0.986 1.00 98.19 293 TYR A N 1
ATOM 2342 C CA . TYR A 1 293 ? -8.926 7.591 -1.672 1.00 98.19 293 TYR A CA 1
ATOM 2343 C C . TYR A 1 293 ? -10.416 7.510 -1.312 1.00 98.19 293 TYR A C 1
ATOM 2345 O O . TYR A 1 293 ? -11.015 8.508 -0.901 1.00 98.19 293 TYR A O 1
ATOM 2353 N N . PHE A 1 294 ? -11.021 6.320 -1.403 1.00 98.06 294 PHE A N 1
ATOM 2354 C CA . PHE A 1 294 ? -12.424 6.142 -1.017 1.00 98.06 294 PHE A CA 1
ATOM 2355 C C . PHE A 1 294 ? -12.655 6.357 0.476 1.00 98.06 294 PHE A C 1
ATOM 2357 O O . PHE A 1 294 ? -13.687 6.908 0.863 1.00 98.06 294 PHE A O 1
ATOM 2364 N N . PHE A 1 295 ? -11.694 5.970 1.309 1.00 97.81 295 PHE A N 1
ATOM 2365 C CA . PHE A 1 295 ? -11.750 6.212 2.740 1.00 97.81 295 PHE A CA 1
ATOM 2366 C C . PHE A 1 295 ? -11.705 7.710 3.081 1.00 97.81 295 PHE A C 1
ATOM 2368 O O . PHE A 1 295 ? -12.487 8.179 3.908 1.00 97.81 295 PHE A O 1
ATOM 2375 N N . ALA A 1 296 ? -10.839 8.481 2.422 1.00 97.19 296 ALA A N 1
ATOM 2376 C CA . ALA A 1 296 ? -10.757 9.926 2.598 1.00 97.19 296 ALA A CA 1
ATOM 2377 C C . ALA A 1 296 ? -12.064 10.618 2.178 1.00 97.19 296 ALA A C 1
ATOM 2379 O O . ALA A 1 296 ? -12.578 11.454 2.921 1.00 97.19 296 ALA A O 1
ATOM 2380 N N . LEU A 1 297 ? -12.652 10.210 1.046 1.00 97.94 297 LEU A N 1
ATOM 2381 C CA . LEU A 1 297 ? -13.975 10.683 0.623 1.00 97.94 297 LEU A CA 1
ATOM 2382 C C . LEU A 1 297 ? -15.057 10.357 1.660 1.00 97.94 297 LEU A C 1
ATOM 2384 O O . LEU A 1 297 ? -15.841 11.231 2.017 1.00 97.94 297 LEU A O 1
ATOM 2388 N N . PHE A 1 298 ? -15.064 9.131 2.191 1.00 97.31 298 PHE A N 1
ATOM 2389 C CA . PHE A 1 298 ? -15.989 8.735 3.255 1.00 97.31 298 PHE A CA 1
ATOM 2390 C C . PHE A 1 298 ? -15.843 9.613 4.504 1.00 97.31 298 PHE A C 1
ATOM 2392 O O . PHE A 1 298 ? -16.844 10.031 5.083 1.00 97.31 298 PHE A O 1
ATOM 2399 N N . LEU A 1 299 ? -14.610 9.906 4.927 1.00 96.44 299 LEU A N 1
ATOM 2400 C CA . LEU A 1 299 ? -14.357 10.772 6.078 1.00 96.44 299 LEU A CA 1
ATOM 2401 C C . LEU A 1 299 ? -14.861 12.198 5.853 1.00 96.44 299 LEU A C 1
ATOM 2403 O O . LEU A 1 299 ? -15.428 12.785 6.773 1.00 96.44 299 LEU A O 1
ATOM 2407 N N . ILE A 1 300 ? -14.670 12.740 4.652 1.00 96.81 300 ILE A N 1
ATOM 2408 C CA . ILE A 1 300 ? -15.156 14.073 4.283 1.00 96.81 300 ILE A CA 1
ATOM 2409 C C . ILE A 1 300 ? -16.688 14.114 4.305 1.00 96.81 300 ILE A C 1
ATOM 2411 O O . ILE A 1 300 ? -17.259 15.030 4.891 1.00 96.81 300 ILE A O 1
ATOM 2415 N N . ASP A 1 301 ? -17.349 13.104 3.733 1.00 96.50 301 ASP A N 1
ATOM 2416 C CA . ASP A 1 301 ? -18.814 13.019 3.728 1.00 96.50 301 ASP A CA 1
ATOM 2417 C C . ASP A 1 301 ? -19.379 12.858 5.153 1.00 96.50 301 ASP A C 1
ATOM 2419 O O . ASP A 1 301 ? -20.427 13.412 5.480 1.00 96.50 301 ASP A O 1
ATOM 2423 N N . ARG A 1 302 ? -18.690 12.097 6.016 1.00 96.00 302 ARG A N 1
ATOM 2424 C CA . ARG A 1 302 ? -19.118 11.833 7.401 1.00 96.00 302 ARG A CA 1
ATOM 2425 C C . ARG A 1 302 ? -18.869 13.013 8.340 1.00 96.00 302 ARG A C 1
ATOM 2427 O O . ARG A 1 302 ? -19.593 13.172 9.321 1.00 96.00 302 ARG A O 1
ATOM 2434 N N . CYS A 1 303 ? -17.840 13.808 8.067 1.00 94.75 303 CYS A N 1
ATOM 2435 C CA . CYS A 1 303 ? -17.424 14.938 8.893 1.00 94.75 303 CYS A CA 1
ATOM 2436 C C . CYS A 1 303 ? -17.387 16.232 8.060 1.00 94.75 303 CYS A C 1
ATOM 2438 O O . CYS A 1 303 ? -16.307 16.820 7.913 1.00 94.75 303 CYS A O 1
ATOM 2440 N N . PRO A 1 304 ? -18.533 16.693 7.521 1.00 94.25 304 PRO A N 1
ATOM 2441 C CA . PRO A 1 304 ? -18.567 17.899 6.709 1.00 94.25 304 PRO A CA 1
ATOM 2442 C C . PRO A 1 304 ? -18.163 19.129 7.541 1.00 94.25 304 PRO A C 1
ATOM 2444 O O . PRO A 1 304 ? -18.371 19.164 8.763 1.00 94.25 304 PRO A O 1
ATOM 2447 N N . PRO A 1 305 ? -17.571 20.159 6.913 1.00 94.31 305 PRO A N 1
ATOM 2448 C CA . PRO A 1 305 ? -17.197 21.374 7.618 1.00 94.31 305 PRO A CA 1
ATOM 2449 C C . PRO A 1 305 ? -18.454 22.082 8.147 1.00 94.31 305 PRO A C 1
ATOM 2451 O O . PRO A 1 305 ? -19.462 22.181 7.455 1.00 94.31 305 PRO A O 1
ATOM 2454 N N . LYS A 1 306 ? -18.392 22.593 9.385 1.00 95.06 306 LYS A N 1
ATOM 2455 C CA . LYS A 1 306 ? -19.525 23.283 10.039 1.00 95.06 306 LYS A CA 1
ATOM 2456 C C . LYS A 1 306 ? -19.886 24.623 9.391 1.00 95.06 306 LYS A C 1
ATOM 2458 O O . LYS A 1 306 ? -20.983 25.126 9.591 1.00 95.06 306 LYS A O 1
ATOM 2463 N N . SER A 1 307 ? -18.945 25.213 8.666 1.00 95.88 307 SER A N 1
ATOM 2464 C CA . SER A 1 307 ? -19.097 26.463 7.932 1.00 95.88 307 SER A CA 1
ATOM 2465 C C . SER A 1 307 ? -18.451 26.317 6.553 1.00 95.88 307 SER A C 1
ATOM 2467 O O . SER A 1 307 ? -17.577 25.457 6.385 1.00 95.88 307 SER A O 1
ATOM 2469 N N . PRO A 1 308 ? -18.840 27.140 5.564 1.00 96.50 308 PRO A N 1
ATOM 2470 C CA . PRO A 1 308 ? -18.177 27.154 4.267 1.00 96.50 308 PRO A CA 1
ATOM 2471 C C . PRO A 1 308 ? -16.654 27.305 4.429 1.00 96.50 308 PRO A C 1
ATOM 2473 O O . PRO A 1 308 ? -16.206 28.124 5.242 1.00 96.50 308 PRO A O 1
ATOM 2476 N N . PRO A 1 309 ? -15.842 26.507 3.712 1.00 96.75 309 PRO A N 1
ATOM 2477 C CA . PRO A 1 309 ? -14.393 26.571 3.836 1.00 96.75 309 PRO A CA 1
ATOM 2478 C C . PRO A 1 309 ? -13.883 27.949 3.411 1.00 96.75 309 PRO A C 1
ATOM 2480 O O . PRO A 1 309 ? -14.192 28.433 2.325 1.00 96.75 309 PRO A O 1
ATOM 2483 N N . GLN A 1 310 ? -13.068 28.568 4.261 1.00 97.00 310 GLN A N 1
ATOM 2484 C CA . GLN A 1 310 ? -12.425 29.842 3.956 1.00 97.00 310 GLN A CA 1
ATOM 2485 C C . GLN A 1 310 ? -11.089 29.578 3.250 1.00 97.00 310 GLN A C 1
ATOM 2487 O O . GLN A 1 310 ? -10.138 29.086 3.858 1.00 97.00 310 GLN A O 1
ATOM 2492 N N . GLY A 1 311 ? -11.033 29.890 1.954 1.00 97.56 311 GLY A N 1
ATOM 2493 C CA . GLY A 1 311 ? -9.835 29.761 1.122 1.00 97.56 311 GLY A CA 1
ATOM 2494 C C . GLY A 1 311 ? -9.658 28.399 0.439 1.00 97.56 311 GLY A C 1
ATOM 2495 O O . GLY A 1 311 ? -10.276 27.392 0.797 1.00 97.56 311 GLY A O 1
ATOM 2496 N N . LEU A 1 312 ? -8.769 28.376 -0.560 1.00 97.69 312 LEU A N 1
ATOM 2497 C CA . LEU A 1 312 ? -8.560 27.229 -1.447 1.00 97.69 312 LEU A CA 1
ATOM 2498 C C . LEU A 1 312 ? -8.106 25.973 -0.691 1.00 97.69 312 LEU A C 1
ATOM 2500 O O . LEU A 1 312 ? -8.669 24.903 -0.888 1.00 97.69 312 LEU A O 1
ATOM 2504 N N . TRP A 1 313 ? -7.126 26.088 0.210 1.00 97.06 313 TRP A N 1
ATOM 2505 C CA . TRP A 1 313 ? -6.597 24.922 0.929 1.00 97.06 313 TRP A CA 1
ATOM 2506 C C . TRP A 1 313 ? -7.634 24.259 1.842 1.00 97.06 313 TRP A C 1
ATOM 2508 O O . TRP A 1 313 ? -7.727 23.032 1.892 1.00 97.06 313 TRP A O 1
ATOM 2518 N N . ALA A 1 314 ? -8.446 25.060 2.540 1.00 96.56 314 ALA A N 1
ATOM 2519 C CA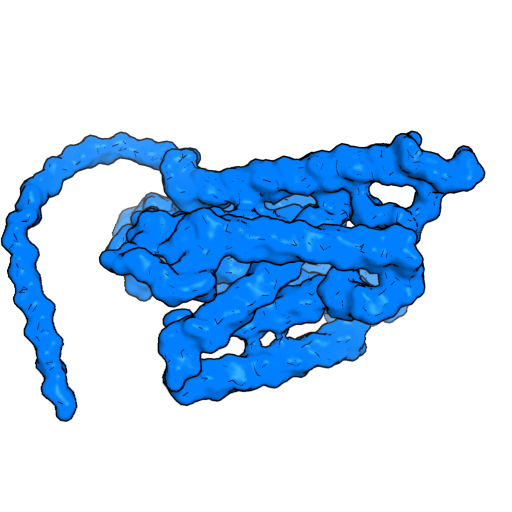 . ALA A 1 314 ? -9.544 24.536 3.342 1.00 96.56 314 ALA A CA 1
ATOM 2520 C C . ALA A 1 314 ? -10.543 23.792 2.449 1.00 96.56 314 ALA A C 1
ATOM 2522 O O . ALA A 1 314 ? -10.893 22.656 2.758 1.00 96.56 314 ALA A O 1
ATOM 2523 N N . TRP A 1 315 ? -10.921 24.381 1.309 1.00 98.00 315 TRP A N 1
ATOM 2524 C CA . TRP A 1 315 ? -11.832 23.760 0.348 1.00 98.00 315 TRP A CA 1
ATOM 2525 C C . TRP A 1 315 ? -11.297 22.429 -0.196 1.00 98.00 315 TRP A C 1
ATOM 2527 O O . TRP A 1 315 ? -12.020 21.430 -0.154 1.00 98.00 315 TRP A O 1
ATOM 2537 N N . LEU A 1 316 ? -10.025 22.391 -0.617 1.00 97.88 316 LEU A N 1
ATOM 2538 C CA . LEU A 1 316 ? -9.348 21.186 -1.117 1.00 97.88 316 LEU A CA 1
ATOM 2539 C C . LEU A 1 316 ? -9.302 20.056 -0.076 1.00 97.88 316 LEU A C 1
ATOM 2541 O O . LEU A 1 316 ? -9.286 18.884 -0.438 1.00 97.88 316 LEU A O 1
ATOM 2545 N N . ARG A 1 317 ? -9.272 20.384 1.221 1.00 96.19 317 ARG A N 1
ATOM 2546 C CA . ARG A 1 317 ? -9.129 19.398 2.301 1.00 96.19 317 ARG A CA 1
ATOM 2547 C C . ARG A 1 317 ? -10.453 18.926 2.896 1.00 96.19 317 ARG A C 1
ATOM 2549 O O . ARG A 1 317 ? -10.529 17.787 3.347 1.00 96.19 317 ARG A O 1
ATOM 2556 N N . THR A 1 318 ? -11.454 19.799 2.989 1.00 96.44 318 THR A N 1
ATOM 2557 C CA . THR A 1 318 ? -12.668 19.528 3.780 1.00 96.44 318 THR A CA 1
ATOM 2558 C C . THR A 1 318 ? -13.916 19.303 2.944 1.00 96.44 318 THR A C 1
ATOM 2560 O O . THR A 1 318 ? -14.949 18.959 3.506 1.00 96.44 318 THR A O 1
ATOM 2563 N N . THR A 1 319 ? -13.852 19.476 1.624 1.00 97.50 319 THR A N 1
ATOM 2564 C CA . THR A 1 319 ? -14.997 19.234 0.740 1.00 97.50 319 THR A CA 1
ATOM 2565 C C . THR A 1 319 ? -14.709 18.106 -0.231 1.00 97.50 319 THR A C 1
ATOM 2567 O O . THR A 1 319 ? -13.570 17.907 -0.659 1.00 97.50 319 THR A O 1
ATOM 2570 N N . ARG A 1 320 ? -15.758 17.371 -0.611 1.00 97.88 320 ARG A N 1
ATOM 2571 C CA . ARG A 1 320 ? -15.641 16.274 -1.571 1.00 97.88 320 ARG A CA 1
ATOM 2572 C C . ARG A 1 320 ? -15.118 16.762 -2.931 1.00 97.88 320 ARG A C 1
ATOM 2574 O O . ARG A 1 320 ? -14.124 16.201 -3.391 1.00 97.88 320 ARG A O 1
ATOM 2581 N N . PRO A 1 321 ? -15.691 17.815 -3.558 1.00 98.25 321 PRO A N 1
ATOM 2582 C CA . PRO A 1 321 ? -15.187 18.310 -4.839 1.00 98.25 321 PRO A CA 1
ATOM 2583 C C . PRO A 1 321 ? -13.754 18.837 -4.736 1.00 98.25 321 PRO A C 1
ATOM 2585 O O . PRO A 1 321 ? -12.950 18.589 -5.634 1.00 98.25 321 PRO A O 1
ATOM 2588 N N . GLY A 1 322 ? -13.408 19.502 -3.629 1.00 98.06 322 GLY A N 1
ATOM 2589 C CA . GLY A 1 322 ? -12.059 20.008 -3.412 1.00 98.06 322 GLY A CA 1
ATOM 2590 C C . GLY A 1 322 ? -11.025 18.894 -3.308 1.00 98.06 322 GLY A C 1
ATOM 2591 O O . GLY A 1 322 ? -10.004 18.939 -3.991 1.00 98.06 322 GLY A O 1
ATOM 2592 N N . PHE A 1 323 ? -11.311 17.851 -2.530 1.00 98.25 323 PHE A N 1
ATOM 2593 C CA . PHE A 1 323 ? -10.402 16.713 -2.405 1.00 98.25 323 PHE A CA 1
ATOM 2594 C C . PHE A 1 323 ? -10.251 15.946 -3.722 1.00 98.25 323 PHE A C 1
ATOM 2596 O O . PHE A 1 323 ? -9.137 15.586 -4.103 1.00 98.25 323 PHE A O 1
ATOM 2603 N N . MET A 1 324 ? -11.351 15.746 -4.460 1.00 98.38 324 MET A N 1
ATOM 2604 C CA . MET A 1 324 ? -11.300 15.142 -5.794 1.00 98.38 324 MET A CA 1
ATOM 2605 C C . MET A 1 324 ? -10.454 15.977 -6.759 1.00 98.38 324 MET A C 1
ATOM 2607 O O . MET A 1 324 ? -9.607 15.414 -7.446 1.00 98.38 324 MET A O 1
ATOM 2611 N N . THR A 1 325 ? -10.636 17.301 -6.766 1.00 98.50 325 THR A N 1
ATOM 2612 C CA . THR A 1 325 ? -9.847 18.231 -7.590 1.00 98.50 325 THR A CA 1
ATOM 2613 C C . THR A 1 325 ? -8.361 18.135 -7.255 1.00 98.50 325 THR A C 1
ATOM 2615 O O . THR A 1 325 ? -7.543 17.988 -8.161 1.00 98.50 325 THR A O 1
ATOM 2618 N N . LEU A 1 326 ? -8.003 18.142 -5.965 1.00 98.25 326 LEU A N 1
ATOM 2619 C CA . LEU A 1 326 ? -6.613 18.004 -5.524 1.00 98.25 326 LEU A CA 1
ATOM 2620 C C . LEU A 1 326 ? -6.000 16.684 -6.005 1.00 98.25 326 LEU A C 1
ATOM 2622 O O . LEU A 1 326 ? -4.910 16.675 -6.574 1.00 98.25 326 LEU A O 1
ATOM 2626 N N . HIS A 1 327 ? -6.690 15.567 -5.770 1.00 97.81 327 HIS A N 1
ATOM 2627 C CA . HIS A 1 327 ? -6.125 14.249 -6.033 1.00 97.81 327 HIS A CA 1
ATOM 2628 C C . HIS A 1 327 ? -6.061 13.924 -7.525 1.00 97.81 327 HIS A C 1
ATOM 2630 O O . HIS A 1 327 ? -5.003 13.528 -8.010 1.00 97.81 327 HIS A O 1
ATOM 2636 N N . LEU A 1 328 ? -7.153 14.146 -8.264 1.00 97.81 328 LEU A N 1
ATOM 2637 C CA . LEU A 1 328 ? -7.199 13.903 -9.707 1.00 97.81 328 LEU A CA 1
ATOM 2638 C C . LEU A 1 328 ? -6.321 14.897 -10.473 1.00 97.81 328 LEU A C 1
ATOM 2640 O O . LEU A 1 328 ? -5.648 14.500 -11.420 1.00 97.81 328 LEU A O 1
ATOM 2644 N N . GLY A 1 329 ? -6.264 16.160 -10.034 1.00 98.25 329 GLY A N 1
ATOM 2645 C CA . GLY A 1 329 ? -5.355 17.155 -10.600 1.00 98.25 329 GLY A CA 1
ATOM 2646 C C . GLY A 1 329 ? -3.891 16.752 -10.424 1.00 98.25 329 GLY A C 1
ATOM 2647 O O . GLY A 1 329 ? -3.125 16.774 -11.384 1.00 98.25 329 GLY A O 1
ATOM 2648 N N . MET A 1 330 ? -3.506 16.294 -9.230 1.00 98.25 330 MET A N 1
ATOM 2649 C CA . MET A 1 330 ? -2.147 15.804 -8.980 1.00 98.25 330 MET A CA 1
ATOM 2650 C C . MET A 1 330 ? -1.842 14.510 -9.755 1.00 98.25 330 MET A C 1
ATOM 2652 O O . MET A 1 330 ? -0.740 14.363 -10.277 1.00 98.25 330 MET A O 1
ATOM 2656 N N . ALA A 1 331 ? -2.809 13.597 -9.897 1.00 97.94 331 ALA A N 1
ATOM 2657 C CA . ALA A 1 331 ? -2.658 12.405 -10.734 1.00 97.94 331 ALA A CA 1
ATOM 2658 C C . ALA A 1 331 ? -2.435 12.767 -12.211 1.00 97.94 331 ALA A C 1
ATOM 2660 O O . ALA A 1 331 ? -1.555 12.195 -12.855 1.00 97.94 331 ALA A O 1
ATOM 2661 N N . ALA A 1 332 ? -3.163 13.760 -12.732 1.00 98.25 332 ALA A N 1
ATOM 2662 C CA . ALA A 1 332 ? -2.958 14.278 -14.082 1.00 98.25 332 ALA A CA 1
ATOM 2663 C C . ALA A 1 332 ? -1.562 14.902 -14.249 1.00 98.25 332 ALA A C 1
ATOM 2665 O O . ALA A 1 332 ? -0.877 14.599 -15.224 1.00 98.25 332 ALA A O 1
ATOM 2666 N N . VAL A 1 333 ? -1.099 15.698 -13.276 1.00 98.06 333 VAL A N 1
ATOM 2667 C CA . VAL A 1 333 ? 0.269 16.249 -13.274 1.00 98.06 333 VAL A CA 1
ATOM 2668 C C . VAL A 1 333 ? 1.309 15.129 -13.311 1.00 98.06 333 VAL A C 1
ATOM 2670 O O . VAL A 1 333 ? 2.209 15.163 -14.144 1.00 98.06 333 VAL A O 1
ATOM 2673 N N . VAL A 1 334 ? 1.174 14.101 -12.469 1.00 97.12 334 VAL A N 1
ATOM 2674 C CA . VAL A 1 334 ? 2.097 12.953 -12.462 1.00 97.12 334 VAL A CA 1
ATOM 2675 C C . VAL A 1 334 ? 2.067 12.203 -13.793 1.00 97.12 334 VAL A C 1
ATOM 2677 O O . VAL A 1 334 ? 3.129 11.864 -14.313 1.00 97.12 334 VAL A O 1
ATOM 2680 N N . ALA A 1 335 ? 0.889 11.986 -14.382 1.00 97.00 335 ALA A N 1
ATOM 2681 C CA . ALA A 1 335 ? 0.763 11.352 -15.692 1.00 97.00 335 ALA A CA 1
ATOM 2682 C C . ALA A 1 335 ? 1.470 12.162 -16.793 1.00 97.00 335 ALA A C 1
ATOM 2684 O O . ALA A 1 335 ? 2.196 11.580 -17.598 1.00 97.00 335 ALA A O 1
ATOM 2685 N N . VAL A 1 336 ? 1.329 13.493 -16.791 1.00 96.81 336 VAL A N 1
ATOM 2686 C CA . VAL A 1 336 ? 2.032 14.392 -17.722 1.00 96.81 336 VAL A CA 1
ATOM 2687 C C . VAL A 1 336 ? 3.543 14.344 -17.502 1.00 96.81 336 VAL A C 1
ATOM 2689 O O . VAL A 1 336 ? 4.287 14.191 -18.464 1.00 96.81 336 VAL A O 1
ATOM 2692 N N . LEU A 1 337 ? 4.018 14.402 -16.255 1.00 95.81 337 LEU A N 1
ATOM 2693 C CA . LEU A 1 337 ? 5.450 14.299 -15.947 1.00 95.81 337 LEU A CA 1
ATOM 2694 C C . LEU A 1 337 ? 6.037 12.951 -16.386 1.00 95.81 337 LEU A C 1
ATOM 2696 O O . LEU A 1 337 ? 7.142 12.905 -16.922 1.00 95.81 337 LEU A O 1
ATOM 2700 N N . MET A 1 338 ? 5.291 11.858 -16.203 1.00 94.94 338 MET A N 1
ATOM 2701 C CA . MET A 1 338 ? 5.671 10.537 -16.706 1.00 94.94 338 MET A CA 1
ATOM 2702 C C . MET A 1 338 ? 5.711 10.500 -18.235 1.00 94.94 338 MET A C 1
ATOM 2704 O O . MET A 1 338 ? 6.653 9.946 -18.795 1.00 94.94 338 MET A O 1
ATOM 2708 N N . ALA A 1 339 ? 4.723 11.094 -18.907 1.00 94.44 339 ALA A N 1
ATOM 2709 C CA . ALA A 1 339 ? 4.687 11.176 -20.362 1.00 94.44 339 ALA A CA 1
ATOM 2710 C C . ALA A 1 339 ? 5.869 11.992 -20.906 1.00 94.44 339 ALA A C 1
ATOM 2712 O O . ALA A 1 339 ? 6.532 11.547 -21.835 1.00 94.44 339 ALA A O 1
ATOM 2713 N N . ILE A 1 340 ? 6.186 13.138 -20.294 1.00 93.75 340 ILE A N 1
ATOM 2714 C CA . ILE A 1 340 ? 7.347 13.964 -20.655 1.00 93.75 340 ILE A CA 1
ATOM 2715 C C . ILE A 1 340 ? 8.651 13.190 -20.429 1.00 93.75 340 ILE A C 1
ATOM 2717 O O . ILE A 1 340 ? 9.496 13.167 -21.320 1.00 93.75 340 ILE A O 1
ATOM 2721 N N . SER A 1 341 ? 8.805 12.528 -19.274 1.00 92.81 341 SER A N 1
ATOM 2722 C CA . SER A 1 341 ? 9.970 11.680 -18.978 1.00 92.81 341 SER A CA 1
ATOM 2723 C C . SER A 1 341 ? 10.166 10.622 -20.070 1.00 92.81 341 SER A C 1
ATOM 2725 O O . SER A 1 341 ? 11.214 10.572 -20.711 1.00 92.81 341 SER A O 1
ATOM 2727 N N . VAL A 1 342 ? 9.126 9.837 -20.359 1.00 91.19 342 VAL A N 1
ATOM 2728 C CA . VAL A 1 342 ? 9.241 8.686 -21.259 1.00 91.19 342 VAL A CA 1
ATOM 2729 C C . VAL A 1 342 ? 9.308 9.091 -22.732 1.00 91.19 342 VAL A C 1
ATOM 2731 O O . VAL A 1 342 ? 10.170 8.596 -23.452 1.00 91.19 342 VAL A O 1
ATOM 2734 N N . TYR A 1 343 ? 8.424 9.973 -23.199 1.00 89.81 343 TYR A N 1
ATOM 2735 C CA . TYR A 1 343 ? 8.357 10.334 -24.618 1.00 89.81 343 TYR A CA 1
ATOM 2736 C C . TYR A 1 343 ? 9.364 11.417 -25.009 1.00 89.81 343 TYR A C 1
ATOM 2738 O O . TYR A 1 343 ? 9.846 11.401 -26.136 1.00 89.81 343 TYR A O 1
ATOM 2746 N N . GLY A 1 344 ? 9.684 12.347 -24.105 1.00 89.62 344 GLY A N 1
ATOM 2747 C CA . GLY A 1 344 ? 10.626 13.433 -24.381 1.00 89.62 344 GLY A CA 1
ATOM 2748 C C . GLY A 1 344 ? 12.085 13.029 -24.186 1.00 89.62 344 GLY A C 1
ATOM 2749 O O . GLY A 1 344 ? 12.940 13.431 -24.969 1.00 89.62 344 GLY A O 1
ATOM 2750 N N . PHE A 1 345 ? 12.376 12.225 -23.158 1.00 88.56 345 PHE A N 1
ATOM 2751 C CA . PHE A 1 345 ? 13.755 11.919 -22.761 1.00 88.56 345 PHE A CA 1
ATOM 2752 C C . PHE A 1 345 ? 14.125 10.431 -22.856 1.00 88.56 345 PHE A C 1
ATOM 2754 O O . PHE A 1 345 ? 15.314 10.103 -22.833 1.00 88.56 345 PHE A O 1
ATOM 2761 N N . GLY A 1 346 ? 13.152 9.520 -22.972 1.00 84.38 346 GLY A N 1
ATOM 2762 C CA . GLY A 1 346 ? 13.402 8.078 -23.046 1.00 84.38 346 GLY A CA 1
ATOM 2763 C C . GLY A 1 346 ? 14.249 7.575 -21.871 1.00 84.38 346 GLY A C 1
ATOM 2764 O O . GLY A 1 346 ? 13.934 7.817 -20.709 1.00 84.38 346 GLY A O 1
ATOM 2765 N N . LYS A 1 347 ? 15.365 6.897 -22.170 1.00 73.62 347 LYS A N 1
ATOM 2766 C CA . LYS A 1 347 ? 16.338 6.408 -21.169 1.00 73.62 347 LYS A CA 1
ATOM 2767 C C . LYS A 1 347 ? 17.136 7.513 -20.461 1.00 73.62 347 LYS A C 1
ATOM 2769 O O . LYS A 1 347 ? 17.759 7.235 -19.441 1.00 73.62 347 LYS A O 1
ATOM 2774 N N . SER A 1 348 ? 17.139 8.737 -20.986 1.00 76.38 348 SER A N 1
ATOM 2775 C CA . SER A 1 348 ? 17.960 9.850 -20.489 1.00 76.38 348 SER A CA 1
ATOM 2776 C C . SER A 1 348 ? 17.214 10.766 -19.511 1.00 76.38 348 SER A C 1
ATOM 2778 O O . SER A 1 348 ? 17.705 11.849 -19.197 1.00 76.38 348 SER A O 1
ATOM 2780 N N . ALA A 1 349 ? 16.037 10.365 -19.017 1.00 72.62 349 ALA A N 1
ATOM 2781 C CA . ALA A 1 349 ? 15.132 11.173 -18.194 1.00 72.62 349 ALA A CA 1
ATOM 2782 C C . ALA A 1 349 ? 15.602 11.404 -16.738 1.00 72.62 349 ALA A C 1
ATOM 2784 O O . ALA A 1 349 ? 14.793 11.434 -15.810 1.00 72.62 349 ALA A O 1
ATOM 2785 N N . THR A 1 350 ? 16.904 11.599 -16.521 1.00 75.69 350 THR A N 1
ATOM 2786 C CA . THR A 1 350 ? 17.572 11.507 -15.212 1.00 75.69 350 THR A CA 1
ATOM 2787 C C . THR A 1 350 ? 16.932 12.361 -14.118 1.00 75.69 350 THR A C 1
ATOM 2789 O O . THR A 1 350 ? 16.767 11.876 -13.004 1.00 75.69 350 THR A O 1
ATOM 2792 N N . VAL A 1 351 ? 16.518 13.600 -14.409 1.00 81.75 351 VAL A N 1
ATOM 2793 C CA . VAL A 1 351 ? 15.924 14.497 -13.397 1.00 81.75 351 VAL A CA 1
ATOM 2794 C C . VAL A 1 351 ? 14.476 14.121 -13.068 1.00 81.75 351 VAL A C 1
ATOM 2796 O O . VAL A 1 351 ? 14.102 14.077 -11.896 1.00 81.75 351 VAL A O 1
ATOM 2799 N N . LEU A 1 352 ? 13.651 13.824 -14.078 1.00 88.50 352 LEU A N 1
ATOM 2800 C CA . LEU A 1 352 ? 12.248 13.452 -13.858 1.00 88.50 352 LEU A CA 1
ATOM 2801 C C . LEU A 1 352 ? 12.118 12.058 -13.237 1.00 88.50 352 LEU A C 1
ATOM 2803 O O . LEU A 1 352 ? 11.200 11.824 -12.449 1.00 88.50 352 LEU A O 1
ATOM 2807 N N . ASP A 1 353 ? 13.061 11.161 -13.516 1.00 87.69 353 ASP A N 1
ATOM 2808 C CA . ASP A 1 353 ? 13.090 9.816 -12.945 1.00 87.69 353 ASP A CA 1
ATOM 2809 C C . ASP A 1 353 ? 13.299 9.815 -11.428 1.00 87.69 353 ASP A C 1
ATOM 2811 O O . ASP A 1 353 ? 12.791 8.923 -10.748 1.00 87.69 353 ASP A O 1
ATOM 2815 N N . VAL A 1 354 ? 13.935 10.848 -10.862 1.00 89.69 354 VAL A N 1
ATOM 2816 C CA . VAL A 1 354 ? 14.015 11.023 -9.399 1.00 89.69 354 VAL A CA 1
ATOM 2817 C C . VAL A 1 354 ? 12.627 11.232 -8.786 1.00 89.69 354 VAL A C 1
ATOM 2819 O O . VAL A 1 354 ? 12.395 10.856 -7.638 1.00 89.69 354 VAL A O 1
ATOM 2822 N N . VAL A 1 355 ? 11.680 11.795 -9.540 1.00 91.44 355 VAL A N 1
ATOM 2823 C CA . VAL A 1 355 ? 10.326 12.083 -9.054 1.00 91.44 355 VAL A CA 1
ATOM 2824 C C . VAL A 1 355 ? 9.368 10.958 -9.428 1.00 91.44 355 VAL A C 1
ATOM 2826 O O . VAL A 1 355 ? 8.794 10.334 -8.538 1.00 91.44 355 VAL A O 1
ATOM 2829 N N . VAL A 1 356 ? 9.224 10.657 -10.721 1.00 94.12 356 VAL A N 1
ATOM 2830 C CA . VAL A 1 356 ? 8.187 9.751 -11.258 1.00 94.12 356 VAL A CA 1
ATOM 2831 C C . VAL A 1 356 ? 8.723 8.408 -11.770 1.00 94.12 356 VAL A C 1
ATOM 2833 O O . VAL A 1 356 ? 7.965 7.579 -12.294 1.00 94.12 356 VAL A O 1
ATOM 2836 N N . GLY A 1 357 ? 10.027 8.171 -11.627 1.00 91.69 357 GLY A N 1
ATOM 2837 C CA . GLY A 1 357 ? 10.670 6.924 -12.017 1.00 91.69 357 GLY A CA 1
ATOM 2838 C C . GLY A 1 357 ? 10.114 5.708 -11.274 1.00 91.69 357 GLY A C 1
ATOM 2839 O O . GLY A 1 357 ? 9.467 5.793 -10.230 1.00 91.69 357 GLY A O 1
ATOM 2840 N N . LYS A 1 358 ? 10.347 4.520 -11.835 1.00 91.50 358 LYS A N 1
ATOM 2841 C CA . LYS A 1 358 ? 9.974 3.265 -11.162 1.00 91.50 358 LYS A CA 1
ATOM 2842 C C . LYS A 1 358 ? 10.749 3.099 -9.852 1.00 91.50 358 LYS A C 1
ATOM 2844 O O . LYS A 1 358 ? 10.187 2.647 -8.862 1.00 91.50 358 LYS A O 1
ATOM 2849 N N . ASP A 1 359 ? 12.015 3.493 -9.850 1.00 91.94 359 ASP A N 1
ATOM 2850 C CA . ASP A 1 359 ? 12.900 3.267 -8.711 1.00 91.94 359 ASP A CA 1
ATOM 2851 C C . ASP A 1 359 ? 12.679 4.304 -7.609 1.00 91.94 359 ASP A C 1
ATOM 2853 O O . ASP A 1 359 ? 12.692 3.949 -6.430 1.00 91.94 359 ASP A O 1
ATOM 2857 N N . SER A 1 360 ? 12.355 5.553 -7.972 1.00 94.31 360 SER A N 1
ATOM 2858 C CA . SER A 1 360 ? 11.971 6.592 -7.008 1.00 94.31 360 SER A CA 1
ATOM 2859 C C . SER A 1 360 ? 10.739 6.203 -6.190 1.00 94.31 360 SER A C 1
ATOM 2861 O O . SER A 1 360 ? 10.637 6.556 -5.016 1.00 94.31 360 SER A O 1
ATOM 2863 N N . PHE A 1 361 ? 9.820 5.427 -6.772 1.00 94.94 361 PHE A N 1
ATOM 2864 C CA . PHE A 1 361 ? 8.601 4.980 -6.103 1.00 94.94 361 PHE A CA 1
ATOM 2865 C C . PHE A 1 361 ? 8.874 4.178 -4.817 1.00 94.94 361 PHE A C 1
ATOM 2867 O O . PHE A 1 361 ? 8.140 4.323 -3.834 1.00 94.94 361 PHE A O 1
ATOM 2874 N N . PHE A 1 362 ? 9.952 3.384 -4.778 1.00 95.44 362 PHE A N 1
ATOM 2875 C CA . PHE A 1 362 ? 10.366 2.681 -3.558 1.00 95.44 362 PHE A CA 1
ATOM 2876 C C . PHE A 1 362 ? 10.747 3.674 -2.455 1.00 95.44 362 PHE A C 1
ATOM 2878 O O . PHE A 1 362 ? 10.283 3.554 -1.324 1.00 95.44 362 PHE A O 1
ATOM 2885 N N . TYR A 1 363 ? 11.520 4.708 -2.787 1.00 97.00 363 TYR A N 1
ATOM 2886 C CA . TYR A 1 363 ? 11.910 5.748 -1.833 1.00 97.00 363 TYR A CA 1
ATOM 2887 C C . TYR A 1 363 ? 10.704 6.550 -1.338 1.00 97.00 363 TYR A C 1
ATOM 2889 O O . TYR A 1 363 ? 10.556 6.755 -0.133 1.00 97.00 363 TYR A O 1
ATOM 2897 N N . TRP A 1 364 ? 9.796 6.930 -2.242 1.00 96.88 364 TRP A N 1
ATOM 2898 C CA . TRP A 1 364 ? 8.537 7.578 -1.874 1.00 96.88 364 TRP A CA 1
ATOM 2899 C C . TRP A 1 364 ? 7.720 6.740 -0.893 1.00 96.88 364 TRP A C 1
ATOM 2901 O O . TRP A 1 364 ? 7.215 7.261 0.101 1.00 96.88 364 TRP A O 1
ATOM 2911 N N . THR A 1 365 ? 7.632 5.436 -1.145 1.00 96.31 365 THR A N 1
ATOM 2912 C CA . THR A 1 365 ? 6.895 4.510 -0.287 1.00 96.31 365 THR A CA 1
ATOM 2913 C C . THR A 1 365 ? 7.573 4.345 1.075 1.00 96.31 365 THR A C 1
ATOM 2915 O O . THR A 1 365 ? 6.882 4.393 2.089 1.00 96.31 365 THR A O 1
ATOM 2918 N N . ILE A 1 366 ? 8.908 4.217 1.133 1.00 97.12 366 ILE A N 1
ATOM 2919 C CA . ILE A 1 366 ? 9.660 4.160 2.402 1.00 97.12 366 ILE A CA 1
ATOM 2920 C C . ILE A 1 366 ? 9.362 5.404 3.241 1.00 97.12 366 ILE A C 1
ATOM 2922 O O . ILE A 1 366 ? 8.985 5.281 4.409 1.00 97.12 366 ILE A O 1
ATOM 2926 N N . VAL A 1 367 ? 9.469 6.594 2.643 1.00 97.88 367 VAL A N 1
ATOM 2927 C CA . VAL A 1 367 ? 9.174 7.866 3.318 1.00 97.88 367 VAL A CA 1
ATOM 2928 C C . VAL A 1 367 ? 7.720 7.901 3.782 1.00 97.88 367 VAL A C 1
ATOM 2930 O O . VAL A 1 367 ? 7.453 8.154 4.955 1.00 97.88 367 VAL A O 1
ATOM 2933 N N . HIS A 1 368 ? 6.768 7.597 2.899 1.00 97.44 368 HIS A N 1
ATOM 2934 C CA . HIS A 1 368 ? 5.345 7.622 3.224 1.00 97.44 368 HIS A CA 1
ATOM 2935 C C . HIS A 1 368 ? 4.999 6.695 4.393 1.00 97.44 368 HIS A C 1
ATOM 2937 O O . HIS A 1 368 ? 4.382 7.123 5.373 1.00 97.44 368 HIS A O 1
ATOM 2943 N N . VAL A 1 369 ? 5.426 5.434 4.313 1.00 96.75 369 VAL A N 1
ATOM 2944 C CA . VAL A 1 369 ? 5.140 4.445 5.347 1.00 96.75 369 VAL A CA 1
ATOM 2945 C C . VAL A 1 369 ? 5.809 4.845 6.663 1.00 96.75 369 VAL A C 1
ATOM 2947 O O . VAL A 1 369 ? 5.151 4.791 7.701 1.00 96.75 369 VAL A O 1
ATOM 2950 N N . THR A 1 370 ? 7.046 5.346 6.645 1.00 97.56 370 THR A N 1
ATOM 2951 C CA . THR A 1 370 ? 7.736 5.791 7.869 1.00 97.56 370 THR A CA 1
ATOM 2952 C C . THR A 1 370 ? 7.027 6.979 8.518 1.00 97.56 370 THR A C 1
ATOM 2954 O O . THR A 1 370 ? 6.738 6.964 9.715 1.00 97.56 370 THR A O 1
ATOM 2957 N N . LEU A 1 371 ? 6.656 7.993 7.735 1.00 97.38 371 LEU A N 1
ATOM 2958 C CA . LEU A 1 371 ? 5.949 9.170 8.250 1.00 97.38 371 LEU A CA 1
ATOM 2959 C C . LEU A 1 371 ? 4.530 8.847 8.724 1.00 97.38 371 LEU A C 1
ATOM 2961 O O . LEU A 1 371 ? 3.987 9.537 9.587 1.00 97.38 371 LEU A O 1
ATOM 2965 N N . SER A 1 372 ? 3.937 7.757 8.238 1.00 95.50 372 SER A N 1
ATOM 2966 C CA . SER A 1 372 ? 2.624 7.305 8.694 1.00 95.50 372 SER A CA 1
ATOM 2967 C C . SER A 1 372 ? 2.597 6.846 10.163 1.00 95.50 372 SER A C 1
ATOM 2969 O O . SER A 1 372 ? 1.517 6.575 10.689 1.00 95.50 372 SER A O 1
ATOM 2971 N N . PHE A 1 373 ? 3.754 6.720 10.826 1.00 94.44 373 PHE A N 1
ATOM 2972 C CA . PHE A 1 373 ? 3.871 6.428 12.260 1.00 94.44 373 PHE A CA 1
ATOM 2973 C C . PHE A 1 373 ? 3.805 7.666 13.160 1.00 94.44 373 PHE A C 1
ATOM 2975 O O . PHE A 1 373 ? 3.807 7.507 14.381 1.00 94.44 373 PHE A O 1
ATOM 2982 N N . VAL A 1 374 ? 3.716 8.883 12.602 1.00 93.38 374 VAL A N 1
ATOM 2983 C CA . VAL A 1 374 ? 3.456 10.074 13.423 1.00 93.38 374 VAL A CA 1
ATOM 2984 C C . VAL A 1 374 ? 2.165 9.843 14.223 1.00 93.38 374 VAL A C 1
ATOM 2986 O O . VAL A 1 374 ? 1.156 9.452 13.625 1.00 93.38 374 VAL A O 1
ATOM 2989 N N . PRO A 1 375 ? 2.177 10.052 15.557 1.00 85.25 375 PRO A N 1
ATOM 2990 C CA . PRO A 1 375 ? 1.012 9.825 16.404 1.00 85.25 375 PRO A CA 1
ATOM 2991 C C . PRO A 1 375 ? -0.232 10.525 15.851 1.00 85.25 375 PRO A C 1
ATOM 2993 O O . PRO A 1 375 ? -0.239 11.746 15.670 1.00 85.25 375 PRO A O 1
ATOM 2996 N N . ARG A 1 376 ? -1.255 9.720 15.534 1.00 72.62 376 ARG A N 1
ATOM 2997 C CA . ARG A 1 376 ? -2.466 10.185 14.853 1.00 72.62 376 ARG A CA 1
ATOM 2998 C C . ARG A 1 376 ? -3.377 10.963 15.747 1.00 72.62 376 ARG A C 1
ATOM 3000 O O . ARG A 1 376 ? -3.657 10.560 16.898 1.00 72.62 376 ARG A O 1
#

Radius of gyration: 23.69 Å; chains: 1; bounding box: 63×61×74 Å

Secondary structure (DSSP, 8-state):
-------------------------GGGSHHHHHHHHHHHHHHHHHHHHHHHHHHHHHTSEETTEEPPGGG-TTSSTTHHHHHHHHHHHHHHHHHHHHTSGGGGSHHHHHHHHHHHHHHHHHHHHHHHTTGGG-HHHHHHHHHHHHHHHHHHHHHHHHHHT-S-GGGHHHHHHHHHHHHHHHHHHHHHHHHHHHHHHHTT-GGG--HHHHHHS-TTS-HHHHHHHHHHHHHHHHHHHHHHHHTTSTTHHHHHHHHHHHHHHHHHHHHHHHHHHHHH-HHHHHHHHHHHHHHHHHHHHHHHHHS--SS---SHHHHHHHSHHHHHHHHHHHHHHHHHHHHIIIIIIGGG-HHHHHHHSTTHHHHHHHHHHHHTTS--